Protein AF-A0AAD9J4S4-F1 (afdb_monomer)

Foldseek 3Di:
DWQQAWDFDDDDDPVPDCPVHDDDGDQTADDDDPCQDDDPSHTLNGFDDWDQDPLVQKIWGWGAQLWIWIFHADPVNRYGPDTHTDDDDDPDPDPDDPSRATWADWDDEPPQPQWIWTAGPPQRWIKIWRDDPPDIDIDTHQDPVSPWHFPDKDWYWDQDPVRDIWIWIWTQTPVRDIDIDTDDCVRRCPCVDPVNDDDDPVVVPPPPPDPDPDDDDDDDDDDDDPPDPCPPPDPPPDDPPDDDPD

InterPro domains:
  IPR045189 E3 ubiquitin ligase UBR4-like [PTHR21725] (1-246)

Organism: NCBI:txid53620

Radius of gyration: 26.21 Å; Cα contacts (8 Å, |Δi|>4): 394; chains: 1; bounding box: 59×61×78 Å

Structure (mmCIF, N/CA/C/O backbone):
data_AF-A0AAD9J4S4-F1
#
_entry.id   AF-A0AAD9J4S4-F1
#
loop_
_atom_site.group_PDB
_atom_site.id
_atom_site.type_symbol
_atom_site.label_atom_id
_atom_site.label_alt_id
_atom_site.label_comp_id
_atom_site.label_asym_id
_atom_site.label_entity_id
_atom_site.label_seq_id
_atom_site.pdbx_PDB_ins_code
_atom_site.Cartn_x
_atom_site.Cartn_y
_atom_site.Cartn_z
_atom_site.occupancy
_atom_site.B_iso_or_equiv
_atom_site.auth_seq_id
_atom_site.auth_comp_id
_atom_site.auth_asym_id
_atom_site.auth_atom_id
_atom_site.pdbx_PDB_model_num
ATOM 1 N N . MET A 1 1 ? -8.444 6.015 9.245 1.00 90.56 1 MET A N 1
ATOM 2 C CA . MET A 1 1 ? -7.900 5.646 10.572 1.00 90.56 1 MET A CA 1
ATOM 3 C C . MET A 1 1 ? -7.725 6.919 11.385 1.00 90.56 1 MET A C 1
ATOM 5 O O . MET A 1 1 ? -7.375 7.934 10.797 1.00 90.56 1 MET A O 1
ATOM 9 N N . SER A 1 2 ? -8.021 6.897 12.682 1.00 92.50 2 SER A N 1
ATOM 10 C CA . SER A 1 2 ? -7.916 8.076 13.559 1.00 92.50 2 SER A CA 1
ATOM 11 C C . SER A 1 2 ? -6.534 8.239 14.186 1.00 92.50 2 SER A C 1
ATOM 13 O O . SER A 1 2 ? -5.754 7.291 14.250 1.00 92.50 2 SER A O 1
ATOM 15 N N . SER A 1 3 ? -6.274 9.421 14.751 1.00 91.56 3 SER A N 1
ATOM 16 C CA . SER A 1 3 ? -5.110 9.684 15.610 1.00 91.56 3 SER A CA 1
ATOM 17 C C . SER A 1 3 ? -5.058 8.787 16.852 1.00 91.56 3 SER A C 1
ATOM 19 O O . SER A 1 3 ? -3.978 8.563 17.389 1.00 91.56 3 SER A O 1
ATOM 21 N N . SER A 1 4 ? -6.192 8.228 17.282 1.00 92.06 4 SER A N 1
ATOM 22 C CA . SER A 1 4 ? -6.259 7.226 18.352 1.00 92.06 4 SER A CA 1
ATOM 23 C C . SER A 1 4 ? -5.954 5.801 17.879 1.00 92.06 4 SER A C 1
ATOM 25 O O . SER A 1 4 ? -5.874 4.902 18.704 1.00 92.06 4 SER A O 1
ATOM 27 N N . GLY A 1 5 ? -5.770 5.566 16.576 1.00 92.31 5 GLY A N 1
ATOM 28 C CA . GLY A 1 5 ? -5.420 4.253 16.015 1.00 92.31 5 GLY A CA 1
ATOM 29 C C . GLY A 1 5 ? -6.607 3.417 15.543 1.0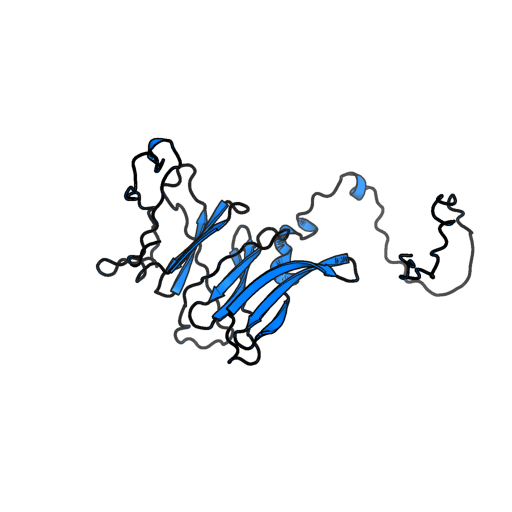0 92.31 5 GLY A C 1
ATOM 30 O O . GLY A 1 5 ? -6.409 2.446 14.823 1.00 92.31 5 GLY A O 1
ATOM 31 N N . TYR A 1 6 ? -7.842 3.820 15.848 1.00 92.25 6 TYR A N 1
ATOM 32 C CA . TYR A 1 6 ? -9.028 3.102 15.380 1.00 92.25 6 TYR A CA 1
ATOM 33 C C . TYR A 1 6 ? -9.223 3.238 13.867 1.00 92.25 6 TYR A C 1
ATOM 35 O O . TYR A 1 6 ? -9.117 4.339 13.298 1.00 92.25 6 TYR A O 1
ATOM 43 N N . ILE A 1 7 ? -9.529 2.115 13.220 1.00 92.88 7 ILE A N 1
ATOM 44 C CA . ILE A 1 7 ? -9.979 2.051 11.832 1.00 92.88 7 ILE A CA 1
ATOM 45 C C . ILE A 1 7 ? -11.502 2.088 11.865 1.00 92.88 7 ILE A C 1
ATOM 47 O O . ILE A 1 7 ? -12.117 1.275 12.538 1.00 92.88 7 ILE A O 1
ATOM 51 N N . TYR A 1 8 ? -12.094 3.042 11.153 1.00 92.00 8 TYR A N 1
ATOM 52 C CA . TYR A 1 8 ? -13.542 3.172 11.067 1.00 92.00 8 TYR A CA 1
ATOM 53 C C . TYR A 1 8 ? -14.018 2.652 9.721 1.00 92.00 8 TYR A C 1
ATOM 55 O O . TYR A 1 8 ? -13.377 2.922 8.699 1.00 92.00 8 TYR A O 1
ATOM 63 N N . THR A 1 9 ? -15.133 1.937 9.724 1.00 89.94 9 THR A N 1
ATOM 64 C CA . THR A 1 9 ? -15.772 1.393 8.526 1.00 89.94 9 THR A CA 1
ATOM 65 C C . THR A 1 9 ? -17.217 1.864 8.456 1.00 89.94 9 THR A C 1
ATOM 67 O O . THR A 1 9 ? -17.821 2.246 9.451 1.00 89.94 9 THR A O 1
ATOM 70 N N . GLN A 1 10 ? -17.773 1.901 7.251 1.00 88.94 10 GLN A N 1
ATOM 71 C CA . GLN A 1 10 ? -19.177 2.222 7.035 1.00 88.94 10 GLN A CA 1
ATOM 72 C C . GLN A 1 10 ? -19.648 1.438 5.821 1.00 88.94 10 GLN A C 1
ATOM 74 O O . GLN A 1 10 ? -19.049 1.540 4.748 1.00 88.94 10 GLN A O 1
ATOM 79 N N . HIS A 1 11 ? -20.722 0.671 5.985 1.00 87.19 11 HIS A N 1
ATOM 80 C CA . HIS A 1 11 ? -21.373 0.041 4.849 1.00 87.19 11 HIS A CA 1
ATOM 81 C C . HIS A 1 11 ? -22.032 1.123 3.986 1.00 87.19 11 HIS A C 1
ATOM 83 O O . HIS A 1 11 ? -22.686 2.026 4.511 1.00 87.19 11 HIS A O 1
ATOM 89 N N . MET A 1 12 ? -21.827 1.047 2.671 1.00 86.88 12 MET A N 1
ATOM 90 C CA . MET A 1 12 ? -22.411 1.989 1.719 1.00 86.88 12 MET A CA 1
ATOM 91 C C . MET A 1 12 ? -23.835 1.542 1.381 1.00 86.88 12 MET A C 1
ATOM 93 O O . MET A 1 12 ? -24.047 0.660 0.553 1.00 86.88 12 MET A O 1
ATOM 97 N N . ASP A 1 13 ? -24.806 2.139 2.059 1.00 87.50 13 ASP A N 1
ATOM 98 C CA . ASP A 1 13 ? -26.243 1.963 1.853 1.00 87.50 13 ASP A CA 1
ATOM 99 C C . ASP A 1 13 ? -26.979 3.318 1.806 1.00 87.50 13 ASP A C 1
ATOM 101 O O . ASP A 1 13 ? -26.366 4.388 1.859 1.00 87.50 13 ASP A O 1
ATOM 105 N N . GLU A 1 14 ? -28.309 3.298 1.692 1.00 86.50 14 GLU A N 1
ATOM 106 C CA . GLU A 1 14 ? -29.100 4.533 1.658 1.00 86.50 14 GLU A CA 1
ATOM 107 C C . GLU A 1 14 ? -29.022 5.336 2.971 1.00 86.50 14 GLU A C 1
ATOM 109 O O . GLU A 1 14 ? -29.082 6.564 2.925 1.00 86.50 14 GLU A O 1
ATOM 114 N N . MET A 1 15 ? -28.807 4.685 4.121 1.00 80.81 15 MET A N 1
ATOM 115 C CA . MET A 1 15 ? -28.646 5.370 5.412 1.00 80.81 15 MET A CA 1
ATOM 116 C C . MET A 1 15 ? -27.303 6.096 5.514 1.00 80.81 15 MET A C 1
ATOM 118 O O . MET A 1 15 ? -27.222 7.163 6.115 1.00 80.81 15 MET A O 1
ATOM 122 N N . SER A 1 16 ? -26.262 5.566 4.871 1.00 84.94 16 SER A N 1
ATOM 123 C CA . SER A 1 16 ? -24.963 6.230 4.716 1.00 84.94 16 SER A CA 1
ATOM 124 C C . SER A 1 16 ? -24.976 7.364 3.678 1.00 84.94 16 SER A C 1
ATOM 126 O O . SER A 1 16 ? -23.951 8.002 3.424 1.00 84.94 16 SER A O 1
ATOM 128 N N . SER A 1 17 ? -26.127 7.632 3.052 1.00 84.44 17 SER A N 1
ATOM 129 C CA . SER A 1 17 ? -26.266 8.716 2.091 1.00 84.44 17 SER A CA 1
ATOM 130 C C . SER A 1 17 ? -26.236 10.072 2.795 1.00 84.44 17 SER A C 1
ATOM 132 O O . SER A 1 17 ? -27.086 10.385 3.625 1.00 84.44 17 SER A O 1
ATOM 134 N N . ALA A 1 18 ? -25.323 10.948 2.371 1.00 82.94 18 ALA A N 1
ATOM 135 C CA . ALA A 1 18 ? -25.224 12.322 2.872 1.00 82.94 18 ALA A CA 1
ATOM 136 C C . ALA A 1 18 ? -26.409 13.235 2.466 1.00 82.94 18 ALA A C 1
ATOM 138 O O . ALA A 1 18 ? -26.343 14.451 2.643 1.00 82.94 18 ALA A O 1
ATOM 139 N N . LYS A 1 19 ? -27.508 12.676 1.932 1.00 86.25 19 LYS A N 1
ATOM 140 C CA . LYS A 1 19 ? -28.744 13.405 1.589 1.00 86.25 19 LYS A CA 1
ATOM 141 C C . LYS A 1 19 ? -29.318 14.182 2.780 1.00 86.25 19 LYS A C 1
ATOM 143 O O . LYS A 1 19 ? -29.912 15.235 2.577 1.00 86.25 19 LYS A O 1
ATOM 148 N N . HIS A 1 20 ? -29.135 13.680 4.002 1.00 85.00 20 HIS A N 1
ATOM 149 C CA . HIS A 1 20 ? -29.635 14.300 5.236 1.00 85.00 20 HIS A CA 1
ATOM 150 C C . HIS A 1 20 ? -28.588 15.154 5.971 1.00 85.00 20 HIS A C 1
ATOM 152 O O . HIS A 1 20 ? -28.819 15.567 7.105 1.00 85.00 20 HIS A O 1
ATOM 158 N N . GLY A 1 21 ? -27.456 15.449 5.326 1.00 88.31 21 GLY A N 1
ATOM 159 C CA . GLY A 1 21 ? -26.349 16.195 5.919 1.00 88.31 21 GLY A CA 1
ATOM 160 C C . GLY A 1 21 ? -25.207 15.296 6.410 1.00 88.31 21 GLY A C 1
ATOM 161 O O . GLY A 1 21 ? -25.182 14.097 6.122 1.00 88.31 21 GLY A O 1
ATOM 162 N N . PRO A 1 22 ? -24.214 15.880 7.102 1.00 87.50 22 PRO A N 1
ATOM 163 C CA . PRO A 1 22 ? -23.073 15.135 7.618 1.00 87.50 22 PRO A CA 1
ATOM 164 C C . PRO A 1 22 ? -23.502 14.167 8.727 1.00 87.50 22 PRO A C 1
ATOM 166 O O . PRO A 1 22 ? -24.347 14.495 9.557 1.00 87.50 22 PRO A O 1
ATOM 169 N N . PHE A 1 23 ? -22.868 12.997 8.771 1.00 85.94 23 PHE A N 1
ATOM 170 C CA . PHE A 1 23 ? -23.064 11.997 9.817 1.00 85.94 23 PHE A CA 1
ATOM 171 C C . PHE A 1 23 ? -21.718 11.552 10.394 1.00 85.94 23 PHE A C 1
ATOM 173 O O . PHE A 1 23 ? -20.668 11.693 9.762 1.00 85.94 23 PHE A O 1
ATOM 180 N N . TYR A 1 24 ? -21.751 11.029 11.617 1.00 86.81 24 TYR A N 1
ATOM 181 C CA . TYR A 1 24 ? -20.572 10.481 12.276 1.00 86.81 24 TYR A CA 1
ATOM 182 C C . TYR A 1 24 ? -20.423 9.002 11.937 1.00 86.81 24 TYR A C 1
ATOM 184 O O . TYR A 1 24 ? -21.391 8.249 12.001 1.00 86.81 24 TYR A O 1
ATOM 192 N N . ILE A 1 25 ? -19.200 8.583 11.619 1.00 89.06 25 ILE A N 1
ATOM 193 C CA . ILE A 1 25 ? -18.869 7.167 11.466 1.00 89.06 25 ILE A CA 1
ATOM 194 C C . ILE A 1 25 ? -18.502 6.626 12.845 1.00 89.06 25 ILE A C 1
ATOM 196 O O . ILE A 1 25 ? -17.576 7.128 13.481 1.00 89.06 25 ILE A O 1
ATOM 200 N N . THR A 1 26 ? -19.232 5.613 13.300 1.00 88.06 26 THR A N 1
ATOM 201 C CA . THR A 1 26 ? -19.074 5.039 14.645 1.00 88.06 26 THR A CA 1
ATOM 202 C C . THR A 1 26 ? -18.575 3.604 14.638 1.00 88.06 26 THR A C 1
ATOM 204 O O . THR A 1 26 ? -18.059 3.154 15.656 1.00 88.06 26 THR A O 1
ATOM 207 N N . ASN A 1 27 ? -18.714 2.884 13.522 1.00 89.44 27 ASN A N 1
ATOM 208 C CA . ASN A 1 27 ? -18.316 1.482 13.467 1.00 89.44 27 ASN A CA 1
ATOM 209 C C . ASN A 1 27 ? -16.795 1.395 13.400 1.00 89.44 27 ASN A C 1
ATOM 211 O O . ASN A 1 27 ? -16.160 2.001 12.533 1.00 89.44 27 ASN A O 1
ATOM 215 N N . ILE A 1 28 ? -16.227 0.656 14.345 1.00 90.06 28 ILE A N 1
ATOM 216 C CA . ILE A 1 28 ? -14.794 0.431 14.465 1.00 90.06 28 ILE A CA 1
ATOM 217 C C . ILE A 1 28 ? -14.514 -0.982 13.974 1.00 90.06 28 ILE A C 1
ATOM 219 O O . ILE A 1 28 ? -15.138 -1.936 14.423 1.00 90.06 28 ILE A O 1
ATOM 223 N N . LEU A 1 29 ? -13.555 -1.099 13.065 1.00 88.88 29 LEU A N 1
ATOM 224 C CA . LEU A 1 29 ? -13.007 -2.373 12.637 1.00 88.88 29 LEU A CA 1
ATOM 225 C C . LEU A 1 29 ? -12.033 -2.863 13.707 1.00 88.88 29 LEU A C 1
ATOM 227 O O . LEU A 1 29 ? -10.985 -2.247 13.931 1.00 88.88 29 LEU A O 1
ATOM 231 N N . GLU A 1 30 ? -12.387 -3.958 14.372 1.00 82.88 30 GLU A N 1
ATOM 232 C CA . GLU A 1 30 ? -11.588 -4.491 15.470 1.00 82.88 30 GLU A CA 1
ATOM 233 C C . GLU A 1 30 ? -10.272 -5.097 14.962 1.00 82.88 30 GLU A C 1
ATOM 235 O O . GLU A 1 30 ? -10.238 -5.936 14.056 1.00 82.88 30 GLU A O 1
ATOM 240 N N . THR A 1 31 ? -9.161 -4.662 15.563 1.00 83.88 31 THR A N 1
ATOM 241 C CA . THR A 1 31 ? -7.811 -5.134 15.239 1.00 83.88 31 THR A CA 1
ATOM 242 C C . THR A 1 31 ? -7.227 -5.895 16.425 1.00 83.88 31 THR A C 1
ATOM 244 O O . THR A 1 31 ? -6.751 -5.280 17.379 1.00 83.88 31 THR A O 1
ATOM 247 N N . ASN A 1 32 ? -7.229 -7.227 16.376 1.00 79.75 32 ASN A N 1
ATOM 248 C CA . ASN A 1 32 ? -6.682 -8.053 17.454 1.00 79.75 32 ASN A CA 1
ATOM 249 C C . ASN A 1 32 ? -5.296 -8.602 17.081 1.00 79.75 32 ASN A C 1
ATOM 251 O O . ASN A 1 32 ? -5.175 -9.491 16.238 1.00 79.75 32 ASN A O 1
ATOM 255 N N . HIS A 1 33 ? -4.233 -8.068 17.693 1.00 81.88 33 HIS A N 1
ATOM 256 C CA . HIS A 1 33 ? -2.878 -8.610 17.554 1.00 81.88 33 HIS A CA 1
ATOM 257 C C . HIS A 1 33 ? -1.998 -8.244 18.764 1.00 81.88 33 HIS A C 1
ATOM 259 O O . HIS A 1 33 ? -2.042 -7.098 19.210 1.00 81.88 33 HIS A O 1
ATOM 265 N N . PRO A 1 34 ? -1.126 -9.145 19.267 1.00 77.62 34 PRO A N 1
ATOM 266 C CA . PRO A 1 34 ? -0.309 -8.895 20.467 1.00 77.62 34 PRO A CA 1
ATOM 267 C C . PRO A 1 34 ? 0.599 -7.655 20.402 1.00 77.62 34 PRO A C 1
ATOM 269 O O . PRO A 1 34 ? 0.889 -7.031 21.426 1.00 77.62 34 PRO A O 1
ATOM 272 N N . ASP A 1 35 ? 1.057 -7.300 19.198 1.00 77.06 35 ASP A N 1
ATOM 273 C CA . ASP A 1 35 ? 1.884 -6.105 18.960 1.00 77.06 35 ASP A CA 1
ATOM 274 C C . ASP A 1 35 ? 1.070 -4.806 18.827 1.00 77.06 35 ASP A C 1
ATOM 276 O O . ASP A 1 35 ? 1.642 -3.713 18.830 1.00 77.06 35 ASP A O 1
ATOM 280 N N . VAL A 1 36 ? -0.255 -4.907 18.711 1.00 78.75 36 VAL A N 1
ATOM 281 C CA . VAL A 1 36 ? -1.183 -3.774 18.676 1.00 78.75 36 VAL A CA 1
ATOM 282 C C . VAL A 1 36 ? -1.707 -3.581 20.094 1.00 78.75 36 VAL A C 1
ATOM 284 O O . VAL A 1 36 ? -2.793 -4.014 20.457 1.00 78.75 36 VAL A O 1
ATOM 287 N N . LYS A 1 37 ? -0.865 -2.987 20.942 1.00 76.81 37 LYS A N 1
ATOM 288 C CA . LYS A 1 37 ? -1.230 -2.697 22.331 1.00 76.81 37 LYS A CA 1
ATOM 289 C C . LYS A 1 37 ? -1.958 -1.367 22.425 1.00 76.81 37 LYS A C 1
ATOM 291 O O . LYS A 1 37 ? -1.551 -0.383 21.800 1.00 76.81 37 LYS A O 1
ATOM 296 N N . GLU A 1 38 ? -2.978 -1.340 23.266 1.00 78.19 38 GLU A N 1
ATOM 297 C CA . GLU A 1 38 ? -3.569 -0.106 23.763 1.00 78.19 38 GLU A CA 1
ATOM 298 C C . GLU A 1 38 ? -2.702 0.449 24.893 1.00 78.19 38 GLU A C 1
ATOM 300 O O . GLU A 1 38 ? -2.366 -0.249 25.852 1.00 78.19 38 GLU A O 1
ATOM 305 N N . CYS A 1 39 ? -2.298 1.708 24.760 1.00 74.31 39 CYS A N 1
ATOM 306 C CA . CYS A 1 39 ? -1.640 2.455 25.822 1.00 74.31 39 CYS A CA 1
ATOM 307 C C . CYS A 1 39 ? -2.433 3.744 26.042 1.00 74.31 39 CYS A C 1
ATOM 309 O O . CYS A 1 39 ? -2.437 4.636 25.192 1.00 74.31 39 CYS A O 1
ATOM 311 N N . GLY A 1 40 ? -3.156 3.825 27.161 1.00 79.06 40 GLY A N 1
ATOM 312 C CA . GLY A 1 40 ? -4.135 4.893 27.373 1.00 79.06 40 GLY A CA 1
ATOM 313 C C . GLY A 1 40 ? -5.292 4.799 26.371 1.00 79.06 40 GLY A C 1
ATOM 314 O O . GLY A 1 40 ? -5.861 3.730 26.194 1.00 79.06 40 GLY A O 1
ATOM 315 N N . SER A 1 41 ? -5.632 5.911 25.709 1.00 76.31 41 SER A N 1
ATOM 316 C CA . SER A 1 41 ? -6.695 5.990 24.688 1.00 76.31 41 SER A CA 1
ATOM 317 C C . SER A 1 41 ? -6.202 5.769 23.248 1.00 76.31 41 SER A C 1
ATOM 319 O O . SER A 1 41 ? -6.932 6.065 22.298 1.00 76.31 41 SER A O 1
ATOM 321 N N . GLN A 1 42 ? -4.961 5.298 23.074 1.00 84.88 42 GLN A N 1
ATOM 322 C CA . GLN A 1 42 ? -4.335 5.113 21.766 1.00 84.88 42 GLN A CA 1
ATOM 323 C C . GLN A 1 42 ? -3.974 3.649 21.503 1.00 84.88 42 GLN A C 1
ATOM 325 O O . GLN A 1 42 ? -3.209 3.027 22.243 1.00 84.88 42 GLN A O 1
ATOM 330 N N . VAL A 1 43 ? -4.464 3.136 20.378 1.00 88.44 43 VAL A N 1
ATOM 331 C CA . VAL A 1 43 ? -4.120 1.836 19.801 1.00 88.44 43 VAL A CA 1
ATOM 332 C C . VAL A 1 43 ? -2.850 1.995 18.963 1.00 88.44 43 VAL A C 1
ATOM 334 O O . VAL A 1 43 ? -2.789 2.841 18.067 1.00 88.44 43 VAL A O 1
ATOM 337 N N . GLY A 1 44 ? -1.800 1.223 19.259 1.00 85.50 44 GLY A N 1
ATOM 338 C CA . GLY A 1 44 ? -0.554 1.245 18.477 1.00 85.50 44 GLY A CA 1
ATOM 339 C C . GLY A 1 44 ? 0.192 2.593 18.488 1.00 85.50 44 GLY A C 1
ATOM 340 O O . GLY A 1 44 ? 1.015 2.855 17.613 1.00 85.50 44 GLY A O 1
ATOM 341 N N . GLY A 1 45 ? -0.089 3.466 19.461 1.00 88.62 45 GLY A N 1
ATOM 342 C CA . GLY A 1 45 ? 0.439 4.837 19.513 1.00 88.62 45 GLY A CA 1
ATOM 343 C C . GLY A 1 45 ? -0.257 5.825 18.568 1.00 88.62 45 GLY A C 1
ATOM 344 O O . GLY A 1 45 ? 0.185 6.965 18.455 1.00 88.62 45 GLY A O 1
ATOM 345 N N . GLY A 1 46 ? -1.330 5.404 17.894 1.00 93.12 46 GLY A N 1
ATOM 346 C CA . GLY A 1 46 ? -2.099 6.220 16.961 1.00 93.12 46 GLY A CA 1
ATOM 347 C C . GLY A 1 46 ? -2.023 5.724 15.522 1.00 93.12 46 GLY A C 1
ATOM 348 O O . GLY A 1 46 ? -1.127 4.971 15.141 1.00 93.12 46 GLY A O 1
ATOM 349 N N . GLY A 1 47 ? -2.996 6.130 14.714 1.00 94.38 47 GLY A N 1
ATOM 350 C CA . GLY A 1 47 ? -3.124 5.686 13.335 1.00 94.38 47 GLY A CA 1
ATOM 351 C C . GLY A 1 47 ? -2.410 6.595 12.351 1.00 94.38 47 GLY A C 1
ATOM 352 O O . GLY A 1 47 ? -2.484 7.814 12.487 1.00 94.38 47 GLY A O 1
ATOM 353 N N . VAL A 1 48 ? -1.736 6.014 11.354 1.00 96.00 48 VAL A N 1
ATOM 354 C CA . VAL A 1 48 ? -0.935 6.782 10.385 1.00 96.00 48 VAL A CA 1
ATOM 355 C C . VAL A 1 48 ? -1.445 6.627 8.963 1.00 96.00 48 VAL A C 1
ATOM 357 O O . VAL A 1 48 ? -1.637 7.620 8.265 1.00 96.00 48 VAL A O 1
ATOM 360 N N . SER A 1 49 ? -1.672 5.399 8.509 1.00 97.00 49 SER A N 1
ATOM 361 C CA . SER A 1 49 ? -2.116 5.153 7.140 1.00 97.00 49 SER A CA 1
ATOM 362 C C . SER A 1 49 ? -2.977 3.903 7.054 1.00 97.00 49 SER A C 1
ATOM 364 O O . SER A 1 49 ? -2.825 2.966 7.836 1.00 97.00 49 SER A O 1
ATOM 366 N N . VAL A 1 50 ? -3.894 3.899 6.092 1.00 96.50 50 VAL A N 1
ATOM 367 C CA . VAL A 1 50 ? -4.714 2.742 5.739 1.00 96.50 50 VAL A CA 1
ATOM 368 C C . VAL A 1 50 ? -4.945 2.754 4.235 1.00 96.50 50 VAL A C 1
ATOM 370 O O . VAL A 1 50 ? -5.137 3.817 3.645 1.00 96.50 50 VAL A O 1
ATOM 373 N N . TYR A 1 51 ? -4.900 1.584 3.618 1.00 96.88 51 TYR A N 1
ATOM 374 C CA . TYR A 1 51 ? -5.099 1.386 2.193 1.00 96.88 51 TYR A CA 1
ATOM 375 C C . TYR A 1 51 ? -5.780 0.046 1.959 1.00 96.88 51 TYR A C 1
ATOM 377 O O . TYR A 1 51 ? -5.342 -0.973 2.485 1.00 96.88 51 TYR A O 1
ATOM 385 N N . TYR A 1 52 ? -6.847 0.036 1.168 1.00 94.88 52 TYR A N 1
ATOM 386 C CA . TYR A 1 52 ? -7.503 -1.198 0.762 1.00 94.88 52 TYR A CA 1
ATOM 387 C C . TYR A 1 52 ? -7.144 -1.514 -0.687 1.00 94.88 52 TYR A C 1
ATOM 389 O O . TYR A 1 52 ? -7.455 -0.750 -1.600 1.00 94.88 52 TYR A O 1
ATOM 397 N N . SER A 1 53 ? -6.486 -2.651 -0.875 1.00 93.56 53 SER A N 1
ATOM 398 C CA . SER A 1 53 ? -6.162 -3.226 -2.170 1.00 93.56 53 SER A CA 1
ATOM 399 C C . SER A 1 53 ? -7.357 -4.023 -2.672 1.00 93.56 53 SER A C 1
ATOM 401 O O . SER A 1 53 ? -7.657 -5.099 -2.150 1.00 93.56 53 SER A O 1
ATOM 403 N N . HIS A 1 54 ? -8.046 -3.508 -3.690 1.00 88.38 54 HIS A N 1
ATOM 404 C CA . HIS A 1 54 ? -9.177 -4.222 -4.282 1.00 88.38 54 HIS A CA 1
ATOM 405 C C . HIS A 1 54 ? -8.710 -5.475 -5.031 1.00 88.38 54 HIS A C 1
ATOM 407 O O . HIS A 1 54 ? -9.335 -6.528 -4.923 1.00 88.38 54 HIS A O 1
ATOM 413 N N . SER A 1 55 ? -7.574 -5.382 -5.728 1.00 89.06 55 SER A N 1
ATOM 414 C CA . SER A 1 55 ? -7.017 -6.477 -6.526 1.00 89.06 55 SER A CA 1
ATOM 415 C C . SER A 1 55 ? -6.610 -7.679 -5.671 1.00 89.06 55 SER A C 1
ATOM 417 O O . SER A 1 55 ? -6.767 -8.819 -6.101 1.00 89.06 55 SER A O 1
ATOM 419 N N . LEU A 1 56 ? -6.087 -7.436 -4.464 1.00 90.50 56 LEU A N 1
ATOM 420 C CA . LEU A 1 56 ? -5.666 -8.493 -3.538 1.00 90.50 56 LEU A CA 1
ATOM 421 C C . LEU A 1 56 ? -6.723 -8.816 -2.479 1.00 90.50 56 LEU A C 1
ATOM 423 O O . LEU A 1 56 ? -6.565 -9.797 -1.760 1.00 90.50 56 LEU A O 1
ATOM 427 N N . GLN A 1 57 ? -7.772 -7.996 -2.363 1.00 91.31 57 GLN A N 1
ATOM 428 C CA . GLN A 1 57 ? -8.735 -8.026 -1.258 1.00 91.31 57 GLN A CA 1
ATOM 429 C C . GLN A 1 57 ? -8.059 -7.950 0.125 1.00 91.31 57 GLN A C 1
ATOM 431 O O . GLN A 1 57 ? -8.507 -8.562 1.096 1.00 91.31 57 GLN A O 1
ATOM 436 N N . LEU A 1 58 ? -6.971 -7.178 0.215 1.00 93.44 58 LEU A N 1
ATOM 437 C CA . LEU A 1 58 ? -6.186 -6.988 1.433 1.00 93.44 58 LEU A CA 1
ATOM 438 C C . LEU A 1 58 ? -6.228 -5.530 1.885 1.00 93.44 58 LEU A C 1
ATOM 440 O O . LEU A 1 58 ? -6.094 -4.607 1.086 1.00 93.44 58 LEU A O 1
ATOM 444 N N . MET A 1 59 ? -6.346 -5.320 3.188 1.00 94.75 59 MET A N 1
ATOM 445 C CA . MET A 1 59 ? -6.146 -4.029 3.828 1.00 94.75 59 MET A CA 1
ATOM 446 C C . MET A 1 59 ? -4.716 -3.931 4.351 1.00 94.75 59 MET A C 1
ATOM 448 O O . MET A 1 59 ? -4.265 -4.805 5.083 1.00 94.75 59 MET A O 1
ATOM 452 N N . PHE A 1 60 ? -4.030 -2.849 4.011 1.00 96.81 60 PHE A N 1
ATOM 453 C CA . PHE A 1 60 ? -2.709 -2.476 4.496 1.00 96.81 60 PHE A CA 1
ATOM 454 C C . PHE A 1 60 ? -2.841 -1.283 5.423 1.00 96.81 60 PHE A C 1
ATOM 456 O O . PHE A 1 60 ? -3.566 -0.335 5.119 1.00 96.81 60 PHE A O 1
ATOM 463 N N . PHE A 1 61 ? -2.152 -1.310 6.553 1.00 96.56 61 PHE A N 1
ATOM 464 C CA . PHE A 1 61 ? -2.238 -0.219 7.507 1.00 96.56 61 PHE A CA 1
ATOM 465 C C . PHE A 1 61 ? -1.018 -0.124 8.412 1.00 96.56 61 PHE A C 1
ATOM 467 O O . PHE A 1 61 ? -0.330 -1.115 8.666 1.00 96.56 61 PHE A O 1
ATOM 474 N N . SER A 1 62 ? -0.766 1.084 8.910 1.00 96.12 62 SER A N 1
ATOM 475 C CA . SER A 1 62 ? 0.371 1.387 9.777 1.00 96.12 62 SER A CA 1
ATOM 476 C C . SER A 1 62 ? -0.025 2.259 10.959 1.00 96.12 62 SER A C 1
ATOM 478 O O . SER A 1 62 ? -0.787 3.222 10.819 1.00 96.12 62 SER A O 1
ATOM 480 N N . TYR A 1 63 ? 0.570 1.950 12.108 1.00 95.38 63 TYR A N 1
ATOM 481 C CA . TYR A 1 63 ? 0.448 2.706 13.350 1.00 95.38 63 TYR A CA 1
ATOM 482 C C . TYR A 1 63 ? 1.695 3.543 13.628 1.00 95.38 63 TYR A C 1
ATOM 484 O O . TYR A 1 63 ? 2.774 3.247 13.117 1.00 95.38 63 TYR A O 1
ATOM 492 N N . ALA A 1 64 ? 1.567 4.553 14.487 1.00 92.44 64 ALA A N 1
ATOM 493 C CA . ALA A 1 64 ? 2.617 5.511 14.827 1.00 92.44 64 ALA A CA 1
ATOM 494 C C . ALA A 1 64 ? 3.803 4.886 15.576 1.00 92.44 64 ALA A C 1
ATOM 496 O O . ALA A 1 64 ? 4.922 5.381 15.476 1.00 92.44 64 ALA A O 1
ATOM 497 N N . ASN A 1 65 ? 3.601 3.754 16.256 1.00 90.31 65 ASN A N 1
ATOM 498 C CA . ASN A 1 65 ? 4.693 2.945 16.811 1.00 90.31 65 ASN A CA 1
ATOM 499 C C . ASN A 1 65 ? 5.560 2.247 15.734 1.00 90.31 65 ASN A C 1
ATOM 501 O O . ASN A 1 65 ? 6.478 1.493 16.065 1.00 90.31 65 ASN A O 1
ATOM 505 N N . GLY A 1 66 ? 5.241 2.452 14.453 1.00 91.00 66 GLY A N 1
ATOM 506 C CA . GLY A 1 66 ? 5.967 1.934 13.306 1.00 91.00 66 GLY A CA 1
ATOM 507 C C . GLY A 1 66 ? 5.609 0.511 12.907 1.00 91.00 66 GLY A C 1
ATOM 508 O O . GLY A 1 66 ? 6.250 -0.039 12.010 1.00 91.00 66 GLY A O 1
ATOM 509 N N . LYS A 1 67 ? 4.623 -0.115 13.554 1.00 92.81 67 LYS A N 1
ATOM 510 C CA . LYS A 1 67 ? 4.126 -1.437 13.171 1.00 92.81 67 LYS A CA 1
ATOM 511 C C . LYS A 1 67 ? 3.153 -1.303 12.009 1.00 92.81 67 LYS A C 1
ATOM 513 O O . LYS A 1 67 ? 2.255 -0.464 12.030 1.00 92.81 67 LYS A O 1
ATOM 518 N N . SER A 1 68 ? 3.353 -2.143 11.002 1.00 95.31 68 SER A N 1
ATOM 519 C CA . SER A 1 68 ? 2.527 -2.184 9.800 1.00 95.31 68 SER A CA 1
ATOM 520 C C . SER A 1 68 ? 2.023 -3.598 9.579 1.00 95.31 68 SER A C 1
ATOM 522 O O . SER A 1 68 ? 2.757 -4.560 9.818 1.00 95.31 68 SER A O 1
ATOM 524 N N . PHE A 1 69 ? 0.788 -3.720 9.117 1.0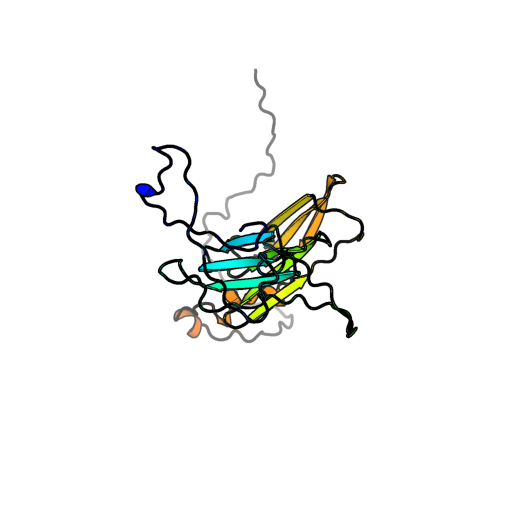0 95.50 69 PHE A N 1
ATOM 525 C CA . PHE A 1 69 ? 0.116 -4.996 8.926 1.00 95.50 69 PHE A CA 1
ATOM 526 C C . PHE A 1 69 ? -0.602 -5.018 7.583 1.00 95.50 69 PHE A C 1
ATOM 528 O O . PHE A 1 69 ? -1.014 -3.980 7.061 1.00 95.50 69 PHE A O 1
ATOM 535 N N . ALA A 1 70 ? -0.759 -6.220 7.047 1.00 95.56 70 ALA A N 1
ATOM 536 C CA . ALA A 1 70 ? -1.748 -6.519 6.031 1.00 95.56 70 ALA A CA 1
ATOM 537 C C . ALA A 1 70 ? -2.775 -7.493 6.610 1.00 95.56 70 ALA A C 1
ATOM 539 O O . ALA A 1 70 ? -2.436 -8.329 7.445 1.00 95.56 70 ALA A O 1
ATOM 540 N N . SER A 1 71 ? -4.019 -7.422 6.164 1.00 94.06 71 SER A N 1
ATOM 541 C CA . SER A 1 71 ? -5.058 -8.351 6.591 1.00 94.06 71 SER A CA 1
ATOM 542 C C . SER A 1 71 ? -6.107 -8.531 5.510 1.00 94.06 71 SER A C 1
ATOM 544 O O . SER A 1 71 ? -6.433 -7.583 4.799 1.00 94.06 71 SER A O 1
ATOM 546 N N . ALA A 1 72 ? -6.636 -9.745 5.389 1.00 90.44 72 ALA A N 1
ATOM 547 C CA . ALA A 1 72 ? -7.834 -9.978 4.598 1.00 90.44 72 ALA A CA 1
ATOM 548 C C . ALA A 1 72 ? -9.045 -9.473 5.379 1.00 90.44 72 ALA A C 1
ATOM 550 O O . ALA A 1 72 ? -9.145 -9.696 6.582 1.00 90.44 72 ALA A O 1
ATOM 551 N N . LEU A 1 73 ? -9.965 -8.807 4.692 1.00 83.69 73 LEU A N 1
ATOM 552 C CA . LEU A 1 73 ? -11.193 -8.327 5.308 1.00 83.69 73 LEU A CA 1
ATOM 553 C C . LEU A 1 73 ? -12.245 -9.447 5.275 1.00 83.69 73 LEU A C 1
ATOM 555 O O . LEU A 1 73 ? -12.363 -10.159 4.273 1.00 83.69 73 LEU A O 1
ATOM 559 N N . ASN A 1 74 ? -12.975 -9.655 6.374 1.00 80.31 74 ASN A N 1
ATOM 560 C CA . ASN A 1 74 ? -14.053 -10.644 6.392 1.00 80.31 74 ASN A CA 1
ATOM 561 C C . ASN A 1 74 ? -15.207 -10.212 5.458 1.00 80.31 74 ASN A C 1
ATOM 563 O O . ASN A 1 74 ? -15.304 -9.054 5.061 1.00 80.31 74 ASN A O 1
ATOM 567 N N . LYS A 1 75 ? -16.108 -11.137 5.095 1.00 75.44 75 LYS A N 1
ATOM 568 C CA . LYS A 1 75 ? -17.226 -10.832 4.173 1.00 75.44 75 LYS A CA 1
ATOM 569 C C . LYS A 1 75 ? -18.141 -9.703 4.664 1.00 75.44 75 LYS A C 1
ATOM 571 O O . LYS A 1 75 ? -18.764 -9.046 3.838 1.00 75.44 75 LYS A O 1
ATOM 576 N N . ASN A 1 76 ? -18.219 -9.510 5.978 1.00 73.44 76 ASN A N 1
ATOM 577 C CA . ASN A 1 76 ? -19.087 -8.516 6.602 1.00 73.44 76 ASN A CA 1
ATOM 578 C C . ASN A 1 76 ? -18.381 -7.163 6.816 1.00 73.44 76 ASN A C 1
ATOM 580 O O . ASN A 1 76 ? -19.037 -6.190 7.148 1.00 73.44 76 ASN A O 1
ATOM 584 N N . MET A 1 77 ? -17.072 -7.075 6.556 1.00 74.50 77 MET A N 1
ATOM 585 C CA . MET A 1 77 ? -16.216 -5.902 6.775 1.00 74.50 77 MET A CA 1
ATOM 586 C C . MET A 1 77 ? -16.139 -5.393 8.229 1.00 74.50 77 MET A C 1
ATOM 588 O O . MET A 1 77 ? -15.781 -4.235 8.455 1.00 74.50 77 MET A O 1
ATOM 592 N N . ASP A 1 78 ? -16.427 -6.262 9.198 1.00 74.94 78 ASP A N 1
ATOM 593 C CA . ASP A 1 78 ? -16.556 -5.907 10.620 1.00 74.94 78 ASP A CA 1
ATOM 594 C C . ASP A 1 78 ? -15.323 -6.281 11.453 1.00 74.94 78 ASP A C 1
ATOM 596 O O . ASP A 1 78 ? -15.053 -5.667 12.482 1.00 74.94 78 ASP A O 1
ATOM 600 N N . GLU A 1 79 ? -14.538 -7.267 11.003 1.00 80.25 79 GLU A N 1
ATOM 601 C CA . GLU A 1 79 ? -13.381 -7.776 11.748 1.00 80.25 79 GLU A CA 1
ATOM 602 C C . GLU A 1 79 ? -12.200 -8.096 10.825 1.00 80.25 79 GLU A C 1
ATOM 604 O O . GLU A 1 79 ? -12.370 -8.482 9.660 1.00 80.25 79 GLU A O 1
ATOM 609 N N . LEU A 1 80 ? -10.990 -7.987 11.383 1.00 84.06 80 LEU A N 1
ATOM 610 C CA . LEU A 1 80 ? -9.747 -8.435 10.758 1.00 84.06 80 LEU A CA 1
ATOM 611 C C . LEU A 1 80 ? -9.303 -9.781 11.356 1.00 84.06 80 LEU A C 1
ATOM 613 O O . LEU A 1 80 ? -8.636 -9.796 12.393 1.00 84.06 80 LEU A O 1
ATOM 617 N N . PRO A 1 81 ? -9.636 -10.920 10.719 1.00 79.06 81 PRO A N 1
ATOM 618 C CA . PRO A 1 81 ? -9.437 -12.244 11.307 1.00 79.06 81 PRO A CA 1
ATOM 619 C C 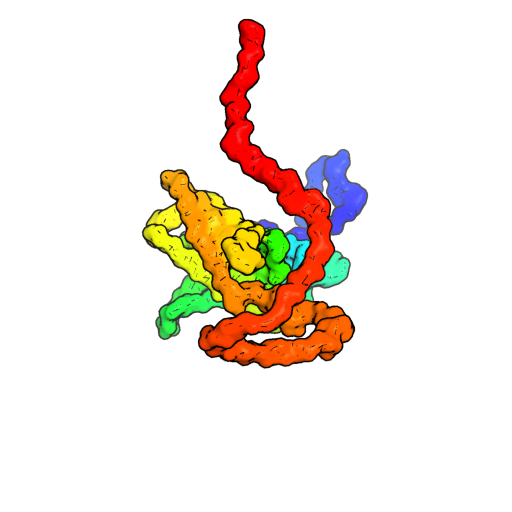. PRO A 1 81 ? -7.963 -12.610 11.507 1.00 79.06 81 PRO A C 1
ATOM 621 O O . PRO A 1 81 ? -7.623 -13.298 12.465 1.00 79.06 81 PRO A O 1
ATOM 624 N N . VAL A 1 82 ? -7.079 -12.187 10.596 1.00 87.56 82 VAL A N 1
ATOM 625 C CA . VAL A 1 82 ? -5.645 -12.506 10.654 1.00 87.56 82 VAL A CA 1
ATOM 626 C C . VAL A 1 82 ? -4.829 -11.292 10.239 1.00 87.56 82 VAL A C 1
ATOM 628 O O . VAL A 1 82 ? -4.986 -10.787 9.126 1.00 87.56 82 VAL A O 1
ATOM 631 N N . LEU A 1 83 ? -3.935 -10.842 11.120 1.00 91.50 83 LEU A N 1
ATOM 632 C CA . LEU A 1 83 ? -2.997 -9.755 10.845 1.00 91.50 83 LEU A CA 1
ATOM 633 C C . LEU A 1 83 ? -1.624 -10.318 10.464 1.00 91.50 83 LEU A C 1
ATOM 635 O O . LEU A 1 83 ? -0.990 -11.028 11.242 1.00 91.50 83 LEU A O 1
ATOM 639 N N . PHE A 1 84 ? -1.146 -9.964 9.274 1.00 93.12 84 PHE A N 1
ATOM 640 C CA . PHE A 1 84 ? 0.168 -10.333 8.758 1.00 93.12 84 PHE A CA 1
ATOM 641 C C . PHE A 1 84 ? 1.144 -9.161 8.944 1.00 93.12 84 PHE A C 1
ATOM 643 O O . PHE A 1 84 ? 1.001 -8.140 8.264 1.00 93.12 84 PHE A O 1
ATOM 650 N N . PRO A 1 85 ? 2.140 -9.258 9.843 1.00 93.19 85 PRO A N 1
ATOM 651 C CA . PRO A 1 85 ? 3.069 -8.162 10.094 1.00 93.19 85 PRO A CA 1
ATOM 652 C C . PRO A 1 85 ? 4.005 -7.924 8.903 1.00 93.19 85 PRO A C 1
ATOM 654 O O . PRO A 1 85 ? 4.660 -8.837 8.396 1.00 93.19 85 PRO A O 1
ATOM 657 N N . ILE A 1 86 ? 4.141 -6.662 8.501 1.00 94.44 86 ILE A N 1
ATOM 658 C CA . ILE A 1 86 ? 5.082 -6.213 7.474 1.00 94.44 86 ILE A CA 1
ATOM 659 C C . ILE A 1 86 ? 6.349 -5.734 8.182 1.00 94.44 86 ILE A C 1
ATOM 661 O O . ILE A 1 86 ? 6.388 -4.654 8.769 1.00 94.44 86 ILE A O 1
ATOM 665 N N . THR A 1 87 ? 7.397 -6.561 8.148 1.00 91.00 87 THR A N 1
ATOM 666 C CA . THR A 1 87 ? 8.673 -6.265 8.819 1.00 91.00 87 THR A CA 1
ATOM 667 C C . THR A 1 87 ? 9.749 -5.877 7.816 1.00 91.00 87 THR A C 1
ATOM 669 O O . THR A 1 87 ? 10.223 -6.715 7.049 1.00 91.00 87 THR A O 1
ATOM 672 N N . ILE A 1 88 ? 10.200 -4.626 7.872 1.00 87.50 88 ILE A N 1
ATOM 673 C CA . ILE A 1 88 ? 11.321 -4.140 7.062 1.00 87.50 88 ILE A CA 1
ATOM 674 C C . ILE A 1 88 ? 12.623 -4.486 7.790 1.00 87.50 88 ILE A C 1
ATOM 676 O O . ILE A 1 88 ? 12.894 -3.988 8.883 1.00 87.50 88 ILE A O 1
ATOM 680 N N . LYS A 1 89 ? 13.428 -5.379 7.208 1.00 78.88 89 LYS A N 1
ATOM 681 C CA . LYS A 1 89 ? 14.727 -5.760 7.778 1.00 78.88 89 LYS A CA 1
ATOM 682 C C . LYS A 1 89 ? 15.769 -4.698 7.433 1.00 78.88 89 LYS A C 1
ATOM 684 O O . LYS A 1 89 ? 16.035 -4.462 6.259 1.00 78.88 89 LYS A O 1
ATOM 689 N N . SER A 1 90 ? 16.413 -4.121 8.449 1.00 59.19 90 SER A N 1
ATOM 690 C CA . SER A 1 90 ? 17.618 -3.312 8.238 1.00 59.19 90 SER A CA 1
ATOM 691 C C . SER A 1 90 ? 18.734 -4.194 7.675 1.00 59.19 90 SER A C 1
ATOM 693 O O . SER A 1 90 ? 19.024 -5.263 8.214 1.00 59.19 90 SER A O 1
ATOM 695 N N . SER A 1 91 ? 19.375 -3.750 6.594 1.00 51.41 91 SER A N 1
ATOM 696 C CA . SER A 1 91 ? 20.430 -4.499 5.899 1.00 51.41 91 SER A CA 1
ATOM 697 C C . SER A 1 91 ? 21.739 -4.639 6.693 1.00 51.41 91 SER A C 1
ATOM 699 O O . SER A 1 91 ? 22.664 -5.281 6.207 1.00 51.41 91 SER A O 1
ATOM 701 N N . ASN A 1 92 ? 21.839 -4.057 7.894 1.00 43.47 92 ASN A N 1
ATOM 702 C CA . ASN A 1 92 ? 23.028 -4.129 8.744 1.00 43.47 92 ASN A CA 1
ATOM 703 C C . ASN A 1 92 ? 22.691 -4.869 10.045 1.00 43.47 92 ASN A C 1
ATOM 705 O O . ASN A 1 92 ? 21.843 -4.423 10.811 1.00 43.47 92 ASN A O 1
ATOM 709 N N . GLY A 1 93 ? 23.368 -5.995 10.294 1.00 39.12 93 GLY A N 1
ATOM 710 C CA . GLY A 1 93 ? 23.143 -6.931 11.406 1.00 39.12 93 GLY A CA 1
ATOM 711 C C . GLY A 1 93 ? 23.436 -6.415 12.825 1.00 39.12 93 GLY A C 1
ATOM 712 O O . GLY A 1 93 ? 23.931 -7.173 13.656 1.00 39.12 93 GLY A O 1
ATOM 713 N N . SER A 1 94 ? 23.138 -5.155 13.141 1.00 33.28 94 SER A N 1
ATOM 714 C CA . SER A 1 94 ? 23.213 -4.630 14.504 1.00 33.28 94 SER A CA 1
ATOM 715 C C . SER A 1 94 ? 21.934 -4.957 15.282 1.00 33.28 94 SER A C 1
ATOM 717 O O . SER A 1 94 ? 20.858 -4.450 14.971 1.00 33.28 94 SER A O 1
ATOM 719 N N . LYS A 1 95 ? 22.066 -5.774 16.334 1.00 37.59 95 LYS A N 1
ATOM 720 C CA . LYS A 1 95 ? 21.029 -6.116 17.331 1.00 37.59 95 LYS A CA 1
ATOM 721 C C . LYS A 1 95 ? 20.662 -4.936 18.259 1.00 37.59 95 LYS A C 1
ATOM 723 O O . LYS A 1 95 ? 20.596 -5.098 19.472 1.00 37.59 95 LYS A O 1
ATOM 728 N N . SER A 1 96 ? 20.428 -3.747 17.714 1.00 33.53 96 SER A N 1
ATOM 729 C CA . SER A 1 96 ? 19.957 -2.582 18.471 1.00 33.53 96 SER A CA 1
ATOM 730 C C . SER A 1 96 ? 18.868 -1.884 17.666 1.00 33.53 96 SER A C 1
ATOM 732 O O . SER A 1 96 ? 19.095 -1.553 16.506 1.00 33.53 96 SER A O 1
ATOM 734 N N . GLY A 1 97 ? 17.682 -1.770 18.274 1.00 42.19 97 GLY A N 1
ATOM 735 C CA . GLY A 1 97 ? 16.423 -1.232 17.748 1.00 42.19 97 GLY A CA 1
ATOM 736 C C . GLY A 1 97 ? 16.481 -0.589 16.365 1.00 42.19 97 GLY A C 1
ATOM 737 O O . GLY A 1 97 ? 16.728 0.609 16.251 1.00 42.19 97 GLY A O 1
ATOM 738 N N . SER A 1 98 ? 16.162 -1.355 15.315 1.00 45.72 98 SER A N 1
ATOM 739 C CA . SER A 1 98 ? 15.689 -0.733 14.081 1.00 45.72 98 SER A CA 1
ATOM 740 C C . SER A 1 98 ? 14.439 0.052 14.458 1.00 45.72 98 SER A C 1
ATOM 742 O O . SER A 1 98 ? 13.451 -0.554 14.880 1.00 45.72 98 SER A O 1
ATOM 744 N N . SER A 1 99 ? 14.493 1.378 14.370 1.00 56.81 99 SER A N 1
ATOM 745 C CA . SER A 1 99 ? 13.324 2.228 14.552 1.00 56.81 99 SER A CA 1
ATOM 746 C C . SER A 1 99 ? 12.314 1.851 13.471 1.00 56.81 99 SER A C 1
ATOM 748 O O . SER A 1 99 ? 12.399 2.321 12.335 1.00 56.81 99 SER A O 1
ATOM 750 N N . SER A 1 100 ? 11.417 0.920 13.800 1.00 79.81 100 SER A N 1
ATOM 751 C CA . SER A 1 100 ? 10.258 0.605 12.977 1.00 79.81 100 SER A CA 1
ATOM 752 C C . SER A 1 100 ? 9.563 1.932 12.734 1.00 79.81 100 SER A C 1
ATOM 754 O O . SER A 1 100 ? 9.300 2.666 13.685 1.00 79.81 100 SER A O 1
ATOM 756 N N . GLN A 1 101 ? 9.343 2.274 11.476 1.00 91.50 101 GLN A N 1
ATOM 757 C CA . GLN A 1 101 ? 8.666 3.505 11.104 1.00 91.50 101 GLN A CA 1
ATOM 758 C C . GLN A 1 101 ? 7.417 3.157 10.301 1.00 91.50 101 GLN A C 1
ATOM 760 O O . GLN A 1 101 ? 7.407 2.123 9.623 1.00 91.50 101 GLN A O 1
ATOM 765 N N . PRO A 1 102 ? 6.362 3.979 10.384 1.00 94.81 102 PRO A N 1
ATOM 766 C CA . PRO A 1 102 ? 5.115 3.691 9.695 1.00 94.81 102 PRO A CA 1
ATOM 767 C C . PRO A 1 102 ? 5.313 3.728 8.178 1.00 94.81 102 PRO A C 1
ATOM 769 O O . PRO A 1 102 ? 6.176 4.451 7.669 1.00 94.81 102 PRO A O 1
ATOM 772 N N . LEU A 1 103 ? 4.500 2.965 7.454 1.00 96.88 103 LEU A N 1
ATOM 773 C CA . LEU A 1 103 ? 4.425 3.030 6.000 1.00 96.88 103 LEU A CA 1
ATOM 774 C C . LEU A 1 103 ? 3.277 3.961 5.605 1.00 96.88 103 LEU A C 1
ATOM 776 O O . LEU A 1 103 ? 2.255 4.022 6.283 1.00 96.88 103 LEU A O 1
ATOM 780 N N . VAL A 1 104 ? 3.452 4.731 4.541 1.00 96.69 104 VAL A N 1
ATOM 781 C CA . VAL A 1 104 ? 2.495 5.725 4.031 1.00 96.69 104 VAL A CA 1
ATOM 782 C C . VAL A 1 104 ? 2.464 5.676 2.506 1.00 96.69 104 VAL A C 1
ATOM 784 O O . VAL A 1 104 ? 3.282 4.991 1.900 1.00 96.69 104 VAL A O 1
ATOM 787 N N . GLN A 1 105 ? 1.530 6.400 1.879 1.00 96.12 105 GLN A N 1
ATOM 788 C CA . GLN A 1 105 ? 1.457 6.537 0.414 1.00 96.12 105 GLN A CA 1
ATOM 789 C C . GLN A 1 105 ? 1.462 5.182 -0.314 1.00 96.1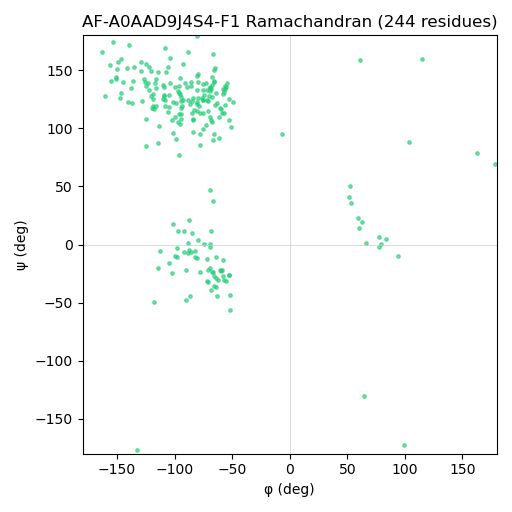2 105 GLN A C 1
ATOM 791 O O . GLN A 1 105 ? 2.265 4.925 -1.208 1.00 96.12 105 GLN A O 1
ATOM 796 N N . TRP A 1 106 ? 0.580 4.288 0.128 1.00 97.25 106 TRP A N 1
ATOM 797 C CA . TRP A 1 106 ? 0.390 2.984 -0.492 1.00 97.25 106 TRP A CA 1
ATOM 798 C C . TRP A 1 106 ? -0.166 3.124 -1.907 1.00 97.25 106 TRP A C 1
ATOM 800 O O . TRP A 1 106 ? -1.061 3.933 -2.153 1.00 97.25 106 TRP A O 1
ATOM 810 N N . MET A 1 107 ? 0.319 2.289 -2.816 1.00 95.94 107 MET A N 1
ATOM 811 C CA . MET A 1 107 ? -0.185 2.197 -4.176 1.00 95.94 107 MET A CA 1
ATOM 812 C C . MET A 1 107 ? -0.005 0.787 -4.738 1.00 95.94 107 MET A C 1
ATOM 814 O O . MET A 1 107 ? 1.014 0.134 -4.518 1.00 95.94 107 MET A O 1
ATOM 818 N N . GLU A 1 108 ? -0.983 0.329 -5.510 1.00 95.38 108 GLU A N 1
ATOM 819 C CA . GLU A 1 108 ? -0.845 -0.855 -6.355 1.00 95.38 108 GLU A CA 1
ATOM 820 C C . GLU A 1 108 ? -0.091 -0.529 -7.644 1.00 95.38 108 GLU A C 1
ATOM 822 O O . GLU A 1 108 ? -0.236 0.555 -8.215 1.00 95.38 108 GLU A O 1
ATOM 827 N N . VAL A 1 109 ? 0.678 -1.496 -8.145 1.00 95.31 109 VAL A N 1
ATOM 828 C CA . VAL A 1 109 ? 1.298 -1.389 -9.467 1.00 95.31 109 VAL A CA 1
ATOM 829 C C . VAL A 1 109 ? 0.412 -2.066 -10.505 1.00 95.31 109 VAL A C 1
ATOM 831 O O . VAL A 1 109 ? 0.287 -3.293 -10.547 1.00 95.31 109 VAL A O 1
ATOM 834 N N . ALA A 1 110 ? -0.162 -1.260 -11.397 1.00 92.75 110 ALA A N 1
ATOM 835 C CA . ALA A 1 110 ? -0.972 -1.760 -12.499 1.00 92.75 110 ALA A CA 1
ATOM 836 C C . ALA A 1 110 ? -0.206 -2.803 -13.335 1.00 92.75 110 ALA A C 1
ATOM 838 O O . ALA A 1 110 ? 0.985 -2.654 -13.626 1.00 92.75 110 ALA A O 1
ATOM 839 N N . ASN A 1 111 ? -0.908 -3.866 -13.735 1.00 91.19 111 ASN A N 1
ATOM 840 C CA . ASN A 1 111 ? -0.366 -4.985 -14.514 1.00 91.19 111 ASN A CA 1
ATOM 841 C C . ASN A 1 111 ? 0.784 -5.758 -13.833 1.00 91.19 111 ASN A C 1
ATOM 843 O O . ASN A 1 111 ? 1.459 -6.550 -14.492 1.00 91.19 111 ASN A O 1
ATOM 847 N N . HIS A 1 112 ? 1.011 -5.573 -12.529 1.00 94.12 112 HIS A N 1
ATOM 848 C CA . HIS A 1 112 ? 1.965 -6.355 -11.743 1.00 94.12 112 HIS A CA 1
ATOM 849 C C . HIS A 1 112 ? 1.266 -6.981 -10.521 1.00 94.12 112 HIS A C 1
ATOM 851 O O . HIS A 1 112 ? 1.301 -6.410 -9.431 1.00 94.12 112 HIS A O 1
ATOM 857 N N . PRO A 1 113 ? 0.622 -8.156 -10.676 1.00 93.06 113 PRO A N 1
ATOM 858 C CA . PRO A 1 113 ? -0.138 -8.780 -9.596 1.00 93.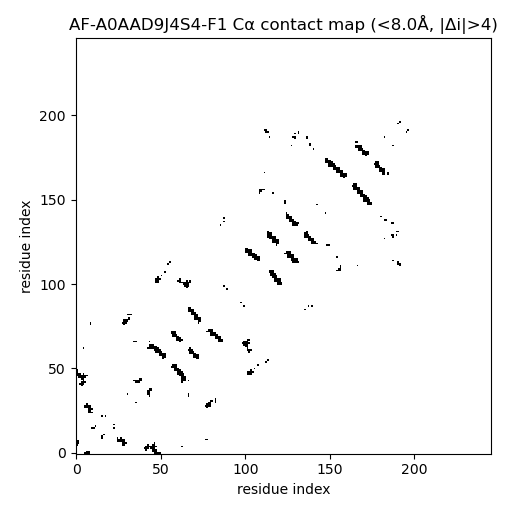06 113 PRO A CA 1
ATOM 859 C C . PRO A 1 113 ? 0.704 -8.993 -8.338 1.00 93.06 113 PRO A C 1
ATOM 861 O O . PRO A 1 113 ? 1.848 -9.443 -8.418 1.00 93.06 113 PRO A O 1
ATOM 864 N N . GLY A 1 114 ? 0.130 -8.664 -7.181 1.00 94.31 114 GLY A N 1
ATOM 865 C CA . GLY A 1 114 ? 0.789 -8.803 -5.881 1.00 94.31 114 GLY A CA 1
ATOM 866 C C . GLY A 1 114 ? 1.817 -7.721 -5.556 1.00 94.31 114 GLY A C 1
ATOM 867 O O . GLY A 1 114 ? 2.375 -7.766 -4.463 1.00 94.31 114 GLY A O 1
ATOM 868 N N . LEU A 1 115 ? 2.085 -6.762 -6.451 1.00 96.50 115 LEU A N 1
ATOM 869 C CA . LEU A 1 115 ? 3.064 -5.706 -6.201 1.00 96.50 115 LEU A CA 1
ATOM 870 C C . LEU A 1 115 ? 2.405 -4.439 -5.642 1.00 96.50 115 LEU A C 1
ATOM 872 O O . LEU A 1 115 ? 1.614 -3.778 -6.315 1.00 96.50 115 LEU A O 1
ATOM 876 N N . ILE A 1 116 ? 2.799 -4.085 -4.422 1.00 97.12 116 ILE A N 1
ATOM 877 C CA . ILE A 1 116 ? 2.408 -2.866 -3.716 1.00 97.12 116 ILE A CA 1
ATOM 878 C C . ILE A 1 116 ? 3.659 -2.017 -3.498 1.00 97.12 116 ILE A C 1
ATOM 880 O O . ILE A 1 116 ? 4.692 -2.529 -3.066 1.00 97.12 116 ILE A O 1
ATOM 884 N N . CYS A 1 117 ? 3.572 -0.721 -3.760 1.00 97.06 117 CYS A N 1
ATOM 885 C CA . CYS A 1 117 ? 4.585 0.247 -3.363 1.00 97.06 117 CYS A CA 1
ATOM 886 C C . CYS A 1 117 ? 4.058 1.101 -2.208 1.00 97.06 117 CYS A C 1
ATOM 888 O O . CYS A 1 117 ? 2.862 1.364 -2.104 1.00 97.06 117 CYS A O 1
ATOM 890 N N . CYS A 1 118 ? 4.952 1.539 -1.335 1.00 97.12 118 CYS A N 1
ATOM 891 C CA . CYS A 1 118 ? 4.660 2.496 -0.277 1.00 97.12 118 CYS A CA 1
ATOM 892 C C . CYS A 1 118 ? 5.933 3.254 0.098 1.00 97.12 118 CYS A C 1
ATOM 894 O O . CYS A 1 118 ? 7.024 2.932 -0.365 1.00 97.12 118 CYS A O 1
ATOM 896 N N . MET A 1 119 ? 5.804 4.243 0.965 1.00 95.50 119 MET A N 1
ATOM 897 C CA . MET A 1 119 ? 6.901 5.072 1.445 1.00 95.50 119 MET A CA 1
ATOM 898 C C . MET A 1 119 ? 7.079 4.871 2.944 1.00 95.50 119 MET A C 1
ATOM 900 O O . MET A 1 119 ? 6.108 4.748 3.686 1.00 95.50 119 MET A O 1
ATOM 904 N N . THR A 1 120 ? 8.315 4.862 3.428 1.00 94.44 120 THR A N 1
ATOM 905 C CA . THR A 1 120 ? 8.564 4.989 4.868 1.00 94.44 120 THR A CA 1
ATOM 906 C C . THR A 1 120 ? 8.279 6.423 5.317 1.00 94.44 120 THR A C 1
ATOM 908 O O . THR A 1 120 ? 8.797 7.351 4.696 1.00 94.44 120 THR A O 1
ATOM 911 N N . GLN A 1 121 ? 7.547 6.625 6.411 1.00 93.12 121 GLN A N 1
ATOM 912 C CA . GLN A 1 121 ? 7.131 7.967 6.831 1.00 93.12 121 GLN A CA 1
ATOM 913 C C . GLN A 1 121 ? 8.302 8.901 7.183 1.00 93.12 121 GLN A C 1
ATOM 915 O O . GLN A 1 121 ? 8.298 10.058 6.776 1.00 93.12 121 GLN A O 1
ATOM 920 N N . THR A 1 122 ? 9.297 8.423 7.936 1.00 91.56 122 THR A N 1
ATOM 921 C CA . THR A 1 122 ? 10.361 9.281 8.485 1.00 91.56 122 THR A CA 1
ATOM 922 C C . THR A 1 122 ? 11.549 9.402 7.537 1.00 91.56 122 THR A C 1
ATOM 924 O O . THR A 1 122 ? 12.024 10.506 7.286 1.00 91.56 122 THR A O 1
ATOM 927 N N . SER A 1 123 ? 12.049 8.286 6.995 1.00 90.75 123 SER A N 1
ATOM 928 C CA . SER A 1 123 ? 13.195 8.307 6.073 1.00 90.75 123 SER A CA 1
ATOM 929 C C . SER A 1 123 ? 12.833 8.671 4.640 1.00 90.75 123 SER A C 1
ATOM 931 O O . SER A 1 123 ? 13.740 8.914 3.854 1.00 90.75 123 SER A O 1
ATOM 933 N N . ASN A 1 124 ? 11.543 8.702 4.295 1.00 92.44 124 ASN A N 1
ATOM 934 C CA . ASN A 1 124 ? 11.072 8.974 2.938 1.00 92.44 124 ASN A CA 1
ATOM 935 C C . ASN A 1 124 ? 11.754 8.081 1.874 1.00 92.44 124 ASN A C 1
ATOM 937 O O . ASN A 1 124 ? 12.135 8.542 0.805 1.00 92.44 124 ASN A O 1
ATOM 941 N N . ASN A 1 125 ? 11.953 6.795 2.188 1.00 93.00 125 ASN A N 1
ATOM 942 C CA . ASN A 1 125 ? 12.466 5.786 1.266 1.00 93.00 125 ASN A CA 1
ATOM 943 C C . ASN A 1 125 ? 11.299 5.008 0.636 1.00 93.00 125 ASN A C 1
ATOM 945 O O . ASN A 1 125 ? 10.395 4.585 1.368 1.00 93.00 125 ASN A O 1
ATOM 949 N N . PRO A 1 126 ? 11.334 4.748 -0.682 1.00 95.50 126 PRO A N 1
ATOM 950 C CA . PRO A 1 126 ? 10.399 3.840 -1.323 1.00 95.50 126 PRO A CA 1
ATOM 951 C C . PRO A 1 126 ? 10.601 2.401 -0.877 1.00 95.50 126 PRO A C 1
ATOM 953 O O . PRO A 1 126 ? 11.721 1.887 -0.822 1.00 95.50 126 PRO A O 1
ATOM 956 N N . ILE A 1 127 ? 9.487 1.730 -0.634 1.00 95.75 127 ILE A N 1
ATOM 957 C CA . ILE A 1 127 ? 9.402 0.315 -0.322 1.00 95.75 127 ILE A CA 1
ATOM 958 C C . ILE A 1 127 ? 8.563 -0.355 -1.401 1.00 95.75 127 ILE A C 1
ATOM 960 O O . ILE A 1 127 ? 7.453 0.074 -1.709 1.00 95.75 127 ILE A O 1
ATOM 964 N N . VAL A 1 128 ? 9.097 -1.436 -1.953 1.00 97.00 128 VAL A N 1
ATOM 965 C CA . VAL A 1 128 ? 8.407 -2.316 -2.891 1.00 97.00 128 VAL A CA 1
ATOM 966 C C . VAL A 1 128 ? 8.104 -3.621 -2.166 1.00 97.00 128 VAL A C 1
ATOM 968 O O . VAL A 1 128 ? 9.009 -4.265 -1.633 1.00 97.00 128 VAL A O 1
ATOM 971 N N . ILE A 1 129 ? 6.835 -4.011 -2.139 1.00 96.94 129 ILE A N 1
ATOM 972 C CA . ILE A 1 129 ? 6.329 -5.193 -1.446 1.00 96.94 129 ILE A CA 1
ATOM 973 C C . ILE A 1 129 ? 5.692 -6.118 -2.475 1.00 96.94 129 ILE A C 1
ATOM 975 O O . ILE A 1 129 ? 4.697 -5.777 -3.108 1.00 96.94 129 ILE A O 1
ATOM 979 N N . MET A 1 130 ? 6.249 -7.315 -2.615 1.00 96.56 130 MET A N 1
ATOM 980 C CA . MET A 1 130 ? 5.622 -8.414 -3.335 1.00 96.56 130 MET A CA 1
ATOM 981 C C . MET A 1 130 ? 4.901 -9.317 -2.338 1.00 96.56 130 MET A C 1
ATOM 983 O O . MET A 1 130 ? 5.522 -9.983 -1.504 1.00 96.56 130 MET A O 1
ATOM 987 N N . VAL A 1 131 ? 3.576 -9.317 -2.425 1.00 96.38 131 VAL A N 1
ATOM 988 C CA . VAL A 1 131 ? 2.680 -10.155 -1.634 1.00 96.38 131 VAL A CA 1
ATOM 989 C C . VAL A 1 131 ? 2.662 -11.551 -2.234 1.00 96.38 131 VAL A C 1
ATOM 991 O O . VAL A 1 131 ? 2.256 -11.727 -3.379 1.00 96.38 131 VAL A O 1
ATOM 994 N N . LYS A 1 132 ? 3.080 -12.554 -1.466 1.00 94.56 132 LYS A N 1
ATOM 995 C CA . LYS A 1 132 ? 2.906 -13.974 -1.793 1.00 94.56 132 LYS A CA 1
ATOM 996 C C . LYS A 1 132 ? 1.851 -14.590 -0.864 1.00 94.56 132 LYS A C 1
ATOM 998 O O . LYS A 1 132 ? 1.529 -13.962 0.141 1.00 94.56 132 LYS A O 1
ATOM 1003 N N . PRO A 1 133 ? 1.382 -15.825 -1.130 1.00 90.00 133 PRO A N 1
ATOM 1004 C CA . PRO A 1 133 ? 0.418 -16.497 -0.256 1.00 90.00 133 PRO A CA 1
ATOM 1005 C C . PRO A 1 133 ? 0.834 -16.533 1.221 1.00 90.00 133 PRO A C 1
ATOM 1007 O O . PRO A 1 133 ? 0.028 -16.216 2.086 1.00 90.00 133 PRO A O 1
ATOM 1010 N N . ASP A 1 134 ? 2.108 -16.833 1.495 1.00 88.75 134 ASP A N 1
ATOM 1011 C CA . ASP A 1 134 ? 2.567 -17.101 2.867 1.00 88.75 134 ASP A CA 1
ATOM 1012 C C . ASP A 1 134 ? 3.525 -16.036 3.423 1.00 88.75 134 ASP A C 1
ATOM 1014 O O . ASP A 1 134 ? 3.974 -16.132 4.566 1.00 88.75 134 ASP A O 1
ATOM 1018 N N . SER A 1 135 ? 3.935 -15.050 2.616 1.00 92.38 135 SER A N 1
ATOM 1019 C CA . SER A 1 135 ? 4.934 -14.067 3.051 1.00 92.38 135 SER A CA 1
ATOM 1020 C C . SER A 1 135 ? 4.989 -12.810 2.184 1.00 92.38 135 SER A C 1
ATOM 1022 O O . SER A 1 135 ? 4.569 -12.804 1.029 1.00 92.38 135 SER A O 1
ATOM 1024 N N . PHE A 1 136 ? 5.64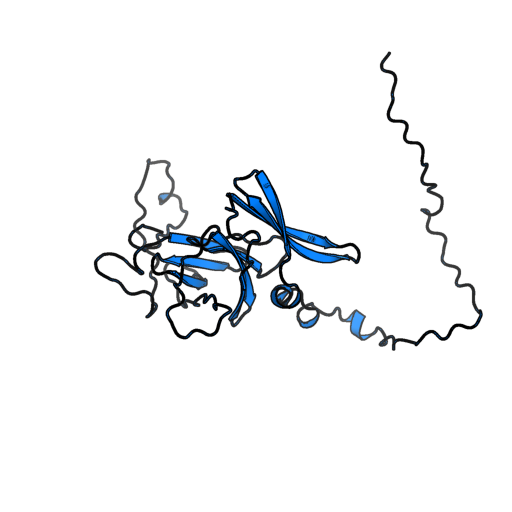8 -11.773 2.701 1.00 94.75 136 PHE A N 1
ATOM 1025 C CA . PHE A 1 136 ? 6.031 -10.586 1.934 1.00 94.75 136 PHE A CA 1
ATOM 1026 C C . PHE A 1 136 ? 7.501 -10.659 1.518 1.00 94.75 136 PHE A C 1
ATOM 1028 O O . PHE A 1 136 ? 8.364 -11.005 2.329 1.00 94.75 136 PHE A O 1
ATOM 1035 N N . LEU A 1 137 ? 7.799 -10.320 0.265 1.00 95.19 137 LEU A N 1
ATOM 1036 C CA . LEU A 1 137 ? 9.155 -9.994 -0.177 1.00 95.19 137 LEU A CA 1
ATOM 1037 C C . LEU A 1 137 ? 9.264 -8.474 -0.262 1.00 95.19 137 LEU A C 1
ATOM 1039 O O . LEU A 1 137 ? 8.461 -7.837 -0.936 1.00 95.19 137 LEU A O 1
ATOM 1043 N N . ILE A 1 138 ? 10.223 -7.901 0.461 1.00 94.88 138 ILE A N 1
ATOM 1044 C CA . ILE A 1 138 ? 10.327 -6.454 0.657 1.00 94.88 138 ILE A CA 1
ATOM 1045 C C . ILE A 1 138 ? 11.672 -5.976 0.122 1.00 94.88 138 ILE A C 1
ATOM 1047 O O . ILE A 1 138 ? 12.721 -6.483 0.522 1.00 94.88 138 ILE A O 1
ATOM 1051 N N . GLN A 1 139 ? 11.625 -4.964 -0.734 1.00 94.38 139 GLN A N 1
ATOM 1052 C CA . GLN A 1 139 ? 12.780 -4.241 -1.240 1.00 94.38 139 GLN A CA 1
ATOM 1053 C C . GLN A 1 139 ? 12.676 -2.778 -0.804 1.00 94.38 139 GLN A C 1
ATOM 1055 O O . GLN A 1 139 ? 11.781 -2.056 -1.235 1.00 94.38 139 GLN A O 1
ATOM 1060 N N . GLU A 1 140 ? 13.623 -2.328 0.016 1.00 93.31 140 GLU A N 1
ATOM 1061 C CA . GLU A 1 140 ? 13.805 -0.907 0.317 1.00 93.31 140 GLU A CA 1
ATOM 1062 C C . GLU A 1 140 ? 14.745 -0.273 -0.713 1.00 93.31 140 GLU A C 1
ATOM 1064 O O . GLU A 1 140 ? 15.877 -0.727 -0.915 1.00 93.31 140 GLU A O 1
ATOM 1069 N N . VAL A 1 141 ? 14.280 0.785 -1.373 1.00 92.88 141 VAL A N 1
ATOM 1070 C CA . VAL A 1 141 ? 15.044 1.530 -2.373 1.00 92.88 141 VAL A CA 1
ATOM 1071 C C . VAL A 1 141 ? 15.724 2.709 -1.686 1.00 92.88 141 VAL A C 1
ATOM 1073 O O . VAL A 1 141 ? 15.087 3.685 -1.303 1.00 92.88 141 VAL A O 1
ATOM 1076 N N . LYS A 1 142 ? 17.048 2.632 -1.532 1.00 89.38 142 LYS A N 1
ATOM 1077 C CA . LYS A 1 142 ? 17.842 3.721 -0.947 1.00 89.38 142 LYS A CA 1
ATOM 1078 C C . LYS A 1 142 ? 18.124 4.797 -1.991 1.00 89.38 142 LYS A C 1
ATOM 1080 O O . LYS A 1 142 ? 18.770 4.528 -3.006 1.00 89.38 142 LYS A O 1
ATOM 1085 N N . ILE A 1 143 ? 17.683 6.020 -1.718 1.00 88.31 143 ILE A N 1
ATOM 1086 C CA . ILE A 1 143 ? 17.837 7.152 -2.637 1.00 88.31 143 ILE A CA 1
ATOM 1087 C C . ILE A 1 143 ? 19.247 7.739 -2.557 1.00 88.31 143 ILE A C 1
ATOM 1089 O O . ILE A 1 143 ? 19.827 7.866 -1.480 1.00 88.31 143 ILE A O 1
ATOM 1093 N N . GLN A 1 144 ? 19.810 8.117 -3.708 1.00 84.62 144 GLN A N 1
ATOM 1094 C CA . GLN A 1 144 ? 21.145 8.713 -3.805 1.00 84.62 144 GLN A CA 1
ATOM 1095 C C . GLN A 1 144 ? 21.120 10.021 -4.595 1.00 84.62 144 GLN A C 1
ATOM 1097 O O . GLN A 1 144 ? 20.694 9.985 -5.748 1.00 84.62 144 GLN A O 1
ATOM 1102 N N . PRO A 1 145 ? 21.589 11.153 -4.026 1.00 84.88 145 PRO A N 1
ATOM 1103 C CA . PRO A 1 145 ? 22.097 11.313 -2.657 1.00 84.88 145 PRO A CA 1
ATOM 1104 C C . PRO A 1 145 ? 21.023 11.112 -1.580 1.00 84.88 145 PRO A C 1
ATOM 1106 O O . PRO A 1 145 ? 19.866 11.463 -1.791 1.00 84.88 145 PRO A O 1
ATOM 1109 N N . ALA A 1 146 ? 21.435 10.632 -0.402 1.00 82.62 146 ALA A N 1
ATOM 1110 C CA . ALA A 1 146 ? 20.546 10.320 0.727 1.00 82.62 146 ALA A CA 1
ATOM 1111 C C . ALA A 1 146 ? 19.800 11.534 1.318 1.00 82.62 146 ALA A C 1
ATOM 1113 O O . ALA A 1 146 ? 18.911 11.370 2.142 1.00 82.62 146 ALA A O 1
ATOM 1114 N N . LYS A 1 147 ? 20.173 12.759 0.925 1.00 82.75 147 LYS A N 1
ATOM 1115 C CA . LYS A 1 147 ? 19.504 14.001 1.345 1.00 82.75 147 LYS A CA 1
ATOM 1116 C C . LYS A 1 147 ? 18.333 14.400 0.442 1.00 82.75 147 LYS A C 1
ATOM 1118 O O . LYS A 1 147 ? 17.659 15.378 0.745 1.00 82.75 147 LYS A O 1
ATOM 1123 N N . ALA A 1 148 ? 18.136 13.711 -0.680 1.00 87.00 148 ALA A N 1
ATOM 1124 C CA . ALA A 1 148 ? 17.054 14.033 -1.594 1.00 87.00 148 ALA A CA 1
ATOM 1125 C C . ALA A 1 148 ? 15.705 13.727 -0.941 1.00 87.00 148 ALA A C 1
ATOM 1127 O O . ALA A 1 148 ? 15.486 12.620 -0.453 1.00 87.00 148 ALA A O 1
ATOM 1128 N N . LYS A 1 149 ? 14.814 14.716 -0.939 1.00 91.44 149 LYS A N 1
ATOM 1129 C CA . LYS A 1 149 ? 13.449 14.568 -0.443 1.00 91.44 149 LYS A CA 1
ATOM 1130 C C . LYS A 1 149 ? 12.533 14.229 -1.601 1.00 91.44 149 LYS A C 1
ATOM 1132 O O . LYS A 1 149 ? 12.536 14.936 -2.606 1.00 91.44 149 LYS A O 1
ATOM 1137 N N . ILE A 1 150 ? 11.772 13.153 -1.457 1.00 94.56 150 ILE A N 1
ATOM 1138 C CA . ILE A 1 150 ? 10.767 12.751 -2.436 1.00 94.56 150 ILE A CA 1
ATOM 1139 C C . ILE A 1 150 ? 9.491 13.533 -2.148 1.00 94.56 150 ILE A C 1
ATOM 1141 O O . ILE A 1 150 ? 8.993 13.516 -1.023 1.00 94.56 150 ILE A O 1
ATOM 1145 N N . GLN A 1 151 ? 8.996 14.209 -3.174 1.00 94.56 151 GLN A N 1
ATOM 1146 C CA . GLN A 1 151 ? 7.697 14.861 -3.192 1.00 94.56 151 GLN A CA 1
ATOM 1147 C C . GLN A 1 151 ? 6.609 13.872 -3.621 1.00 94.56 151 GLN A C 1
ATOM 1149 O O . GLN A 1 151 ? 5.554 13.822 -2.995 1.00 94.56 151 GLN A O 1
ATOM 1154 N N . ASP A 1 152 ? 6.875 13.085 -4.668 1.00 94.00 152 ASP A N 1
ATOM 1155 C CA . ASP A 1 152 ? 5.922 12.110 -5.197 1.00 94.00 152 ASP A CA 1
ATOM 1156 C C . ASP A 1 152 ? 6.618 10.887 -5.815 1.00 94.00 152 ASP A C 1
ATOM 1158 O O . ASP A 1 152 ? 7.784 10.945 -6.222 1.00 94.00 152 ASP A O 1
ATOM 1162 N N . MET A 1 153 ? 5.897 9.772 -5.892 1.00 95.06 153 MET A N 1
ATOM 1163 C CA . MET A 1 153 ? 6.351 8.521 -6.487 1.00 95.06 153 MET A CA 1
ATOM 1164 C C . MET A 1 153 ? 5.242 7.895 -7.323 1.00 95.06 153 MET A C 1
ATOM 1166 O O . MET A 1 153 ? 4.128 7.684 -6.853 1.00 95.06 153 MET A O 1
ATOM 1170 N N . VAL A 1 154 ? 5.608 7.443 -8.520 1.00 96.06 154 VAL A N 1
ATOM 1171 C CA . VAL A 1 154 ? 4.762 6.577 -9.339 1.00 96.06 154 VAL A CA 1
ATOM 1172 C C . VAL A 1 154 ? 5.525 5.315 -9.716 1.00 96.06 154 VAL A C 1
ATOM 1174 O O . VAL A 1 154 ? 6.706 5.361 -10.056 1.00 96.06 154 VAL A O 1
ATOM 1177 N N . ALA A 1 155 ? 4.847 4.171 -9.690 1.00 96.12 155 ALA A N 1
ATOM 1178 C CA . ALA A 1 155 ? 5.376 2.908 -10.181 1.00 96.12 155 ALA A CA 1
ATOM 1179 C C . ALA A 1 155 ? 4.646 2.492 -11.462 1.00 96.12 155 ALA A C 1
ATOM 1181 O O . ALA A 1 155 ? 3.422 2.375 -11.481 1.00 96.12 155 ALA A O 1
ATOM 1182 N N . ILE A 1 156 ? 5.403 2.238 -12.529 1.00 95.31 156 ILE A N 1
ATOM 1183 C CA . ILE A 1 156 ? 4.871 1.816 -13.827 1.00 95.31 156 ILE A CA 1
ATOM 1184 C C . ILE A 1 156 ? 5.479 0.488 -14.258 1.00 95.31 156 ILE A C 1
ATOM 1186 O O . ILE A 1 156 ? 6.683 0.265 -14.115 1.00 95.31 156 ILE A O 1
ATOM 1190 N N . ARG A 1 157 ? 4.654 -0.396 -14.824 1.00 94.31 157 ARG A N 1
ATOM 1191 C CA . ARG A 1 157 ? 5.124 -1.590 -15.531 1.00 94.31 157 ARG A CA 1
ATOM 1192 C C . ARG A 1 157 ? 5.159 -1.311 -17.032 1.00 94.31 157 ARG A C 1
ATOM 1194 O O . ARG A 1 157 ? 4.193 -0.787 -17.575 1.00 94.31 157 ARG A O 1
ATOM 1201 N N . HIS A 1 158 ? 6.263 -1.646 -17.688 1.00 92.06 158 HIS A N 1
ATOM 1202 C CA . HIS A 1 158 ? 6.455 -1.424 -19.120 1.00 92.06 158 HIS A CA 1
ATOM 1203 C C . HIS A 1 158 ? 7.301 -2.528 -19.764 1.00 92.06 158 HIS A C 1
ATOM 1205 O O . HIS A 1 158 ? 8.074 -3.219 -19.095 1.00 92.06 158 HIS A O 1
ATOM 1211 N N . SER A 1 159 ? 7.176 -2.658 -21.084 1.00 90.38 159 SER A N 1
ATOM 1212 C CA . SER A 1 159 ? 7.999 -3.542 -21.911 1.00 90.38 159 SER A CA 1
ATOM 1213 C C . SER A 1 159 ? 9.387 -2.938 -22.129 1.00 90.38 159 SER A C 1
ATOM 1215 O O . SER A 1 159 ? 9.506 -1.816 -22.618 1.00 90.38 159 SER A O 1
ATOM 1217 N N . GLY A 1 160 ? 10.441 -3.682 -21.807 1.00 80.94 160 GLY A N 1
ATOM 1218 C CA . GLY A 1 160 ? 11.810 -3.361 -22.201 1.00 80.94 160 GLY A CA 1
ATOM 1219 C C . GLY A 1 160 ? 12.123 -3.772 -23.645 1.00 80.94 160 GLY A C 1
ATOM 1220 O O . GLY A 1 160 ? 11.306 -4.379 -24.338 1.00 80.94 160 GLY A O 1
ATOM 1221 N N . SER A 1 161 ? 13.356 -3.502 -24.076 1.00 74.44 161 SER A N 1
ATOM 1222 C CA . SER A 1 161 ? 13.857 -3.748 -25.439 1.00 74.44 161 SER A CA 1
ATOM 1223 C C . SER A 1 161 ? 13.813 -5.213 -25.901 1.00 74.44 161 SER A C 1
ATOM 1225 O O . SER A 1 161 ? 13.740 -5.463 -27.098 1.00 74.44 161 SER A O 1
ATOM 1227 N N . ASN A 1 162 ? 13.785 -6.177 -24.974 1.00 74.31 162 ASN A N 1
ATOM 1228 C CA . ASN A 1 162 ? 13.672 -7.613 -25.274 1.00 74.31 162 ASN A CA 1
ATOM 1229 C C . ASN A 1 162 ? 12.250 -8.174 -25.063 1.00 74.31 162 ASN A C 1
ATOM 1231 O O . ASN A 1 162 ? 12.099 -9.379 -24.895 1.00 74.31 162 ASN A O 1
ATOM 1235 N N . CYS A 1 163 ? 11.215 -7.324 -25.004 1.00 71.00 163 CYS A N 1
ATOM 1236 C CA . CYS A 1 163 ? 9.848 -7.686 -24.579 1.00 71.00 163 CYS A CA 1
ATOM 1237 C C . CYS A 1 163 ? 9.727 -8.091 -23.088 1.00 71.00 163 CYS A C 1
ATOM 1239 O O . CYS A 1 163 ? 8.632 -8.362 -22.596 1.00 71.00 163 CYS A O 1
ATOM 1241 N N . ASP A 1 164 ? 10.828 -8.051 -22.329 1.00 81.50 164 ASP A N 1
ATOM 1242 C CA . ASP A 1 164 ? 10.814 -8.267 -20.882 1.00 81.50 164 ASP A CA 1
ATOM 1243 C C . ASP A 1 164 ? 10.001 -7.176 -20.180 1.00 81.50 164 ASP A C 1
ATOM 1245 O O . ASP A 1 164 ? 10.329 -5.992 -20.263 1.00 81.50 164 ASP A O 1
ATOM 1249 N N . GLN A 1 165 ? 8.967 -7.569 -19.442 1.00 87.81 165 GLN A N 1
ATOM 1250 C CA . GLN A 1 165 ? 8.209 -6.642 -18.610 1.00 87.81 165 GLN A CA 1
ATOM 1251 C C . GLN A 1 165 ? 9.005 -6.270 -17.356 1.00 87.81 165 GLN A C 1
ATOM 1253 O O . GLN A 1 165 ? 9.467 -7.143 -16.617 1.00 87.81 165 GLN A O 1
ATOM 1258 N N . ARG A 1 166 ? 9.134 -4.971 -17.086 1.00 92.06 166 ARG A N 1
ATOM 1259 C CA . ARG A 1 166 ? 9.851 -4.429 -15.926 1.00 92.06 166 ARG A CA 1
ATOM 1260 C C . ARG A 1 166 ? 8.980 -3.423 -15.200 1.00 92.06 166 ARG A C 1
ATOM 1262 O O . ARG A 1 166 ? 8.165 -2.749 -15.822 1.00 92.06 166 ARG A O 1
ATOM 1269 N N . THR A 1 167 ? 9.168 -3.315 -13.890 1.00 95.44 167 THR A N 1
ATOM 1270 C CA . THR A 1 167 ? 8.528 -2.271 -13.090 1.00 95.44 167 THR A CA 1
ATOM 1271 C C . THR A 1 167 ? 9.561 -1.261 -12.637 1.00 95.44 167 THR A C 1
ATOM 1273 O O . THR A 1 167 ? 10.577 -1.617 -12.037 1.00 95.44 167 THR A O 1
ATOM 1276 N N . THR A 1 168 ? 9.264 0.000 -12.913 1.00 95.50 168 THR A N 1
ATOM 1277 C CA . THR A 1 168 ? 10.123 1.138 -12.629 1.00 95.50 168 THR A CA 1
ATOM 1278 C C . THR A 1 168 ? 9.386 2.125 -11.749 1.00 95.50 168 THR A C 1
ATOM 1280 O O . THR A 1 168 ? 8.230 2.457 -12.003 1.00 95.50 168 THR A O 1
ATOM 1283 N N . LEU A 1 169 ? 10.078 2.575 -10.713 1.00 96.62 169 LEU A N 1
ATOM 1284 C CA . LEU A 1 169 ? 9.665 3.623 -9.806 1.00 96.62 169 LEU A CA 1
ATOM 1285 C C . LEU A 1 169 ? 10.257 4.934 -10.317 1.00 96.62 169 LEU A C 1
ATOM 1287 O O . LEU A 1 169 ? 11.473 5.044 -10.485 1.00 96.62 169 LEU A O 1
ATOM 1291 N N . ILE A 1 170 ? 9.397 5.910 -10.566 1.00 96.69 170 ILE A N 1
ATOM 1292 C CA . ILE A 1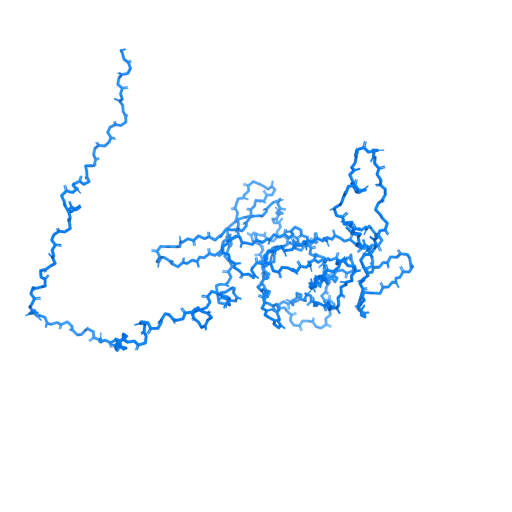 170 ? 9.755 7.268 -10.955 1.00 96.69 170 ILE A CA 1
ATOM 1293 C C . ILE A 1 170 ? 9.448 8.158 -9.757 1.00 96.69 170 ILE A C 1
ATOM 1295 O O . ILE A 1 170 ? 8.309 8.217 -9.300 1.00 96.69 170 ILE A O 1
ATOM 1299 N N . LEU A 1 171 ? 10.478 8.814 -9.237 1.00 96.25 171 LEU A N 1
ATOM 1300 C CA . LEU A 1 171 ? 10.404 9.681 -8.070 1.00 96.25 171 LEU A CA 1
ATOM 1301 C C . LEU A 1 171 ? 10.571 11.127 -8.515 1.00 96.25 171 LEU A C 1
ATOM 1303 O O . LEU A 1 171 ? 11.547 11.441 -9.199 1.00 96.25 171 LEU A O 1
ATOM 1307 N N . LEU A 1 172 ? 9.655 11.987 -8.090 1.00 96.44 172 LEU A N 1
ATOM 1308 C CA . LEU A 1 172 ? 9.791 13.433 -8.166 1.00 96.44 172 LEU A CA 1
ATOM 1309 C C . LEU A 1 172 ? 10.370 13.927 -6.844 1.00 96.44 172 LEU A C 1
ATOM 1311 O O . LEU A 1 172 ? 9.773 13.723 -5.787 1.00 96.44 172 LEU A O 1
ATOM 1315 N N . CYS A 1 173 ? 11.537 14.558 -6.889 1.00 94.94 173 CYS A N 1
ATOM 1316 C CA . CYS A 1 173 ? 12.156 15.171 -5.720 1.00 94.94 173 CYS A CA 1
ATOM 1317 C C . CYS A 1 173 ? 11.765 16.653 -5.588 1.00 94.94 173 CYS A C 1
ATOM 1319 O O . CYS A 1 173 ? 11.475 17.311 -6.582 1.00 94.94 173 CYS A O 1
ATOM 1321 N N . GLU A 1 174 ? 11.811 17.199 -4.367 1.00 94.44 174 GLU A N 1
ATOM 1322 C CA . GLU A 1 174 ? 11.498 18.621 -4.097 1.00 94.44 174 GLU A CA 1
ATOM 1323 C C . GLU A 1 174 ? 12.424 19.605 -4.840 1.00 94.44 174 GLU A C 1
ATOM 1325 O O . GLU A 1 174 ? 12.063 20.758 -5.055 1.00 94.44 174 GLU A O 1
ATOM 1330 N N . ASP A 1 175 ? 13.618 19.161 -5.245 1.00 92.56 175 ASP A N 1
ATOM 1331 C CA . ASP A 1 175 ? 14.556 19.934 -6.070 1.00 92.56 175 ASP A CA 1
ATOM 1332 C C . ASP A 1 175 ? 14.195 19.930 -7.570 1.00 92.56 175 ASP A C 1
ATOM 1334 O O . ASP A 1 175 ? 14.947 20.453 -8.391 1.00 92.56 175 ASP A O 1
ATOM 1338 N N . GLY A 1 176 ? 13.063 19.320 -7.936 1.00 93.94 176 GLY A N 1
ATOM 1339 C CA . GLY A 1 176 ? 12.598 19.152 -9.309 1.00 93.94 176 GLY A CA 1
ATOM 1340 C C . GLY A 1 176 ? 13.277 18.009 -10.067 1.00 93.94 176 GLY A C 1
ATOM 1341 O O . GLY A 1 176 ? 12.954 17.784 -11.233 1.00 93.94 176 GLY A O 1
ATOM 1342 N N . SER A 1 177 ? 14.208 17.270 -9.448 1.00 94.25 177 SER A N 1
ATOM 1343 C CA . SER A 1 177 ? 14.853 16.135 -10.108 1.00 94.25 177 SER A CA 1
ATOM 1344 C C . SER A 1 177 ? 13.906 14.940 -10.229 1.00 94.25 177 SER A C 1
ATOM 1346 O O . SER A 1 177 ? 13.176 14.597 -9.298 1.00 94.25 177 SER A O 1
ATOM 1348 N N . LEU A 1 178 ? 13.953 14.277 -11.386 1.00 95.50 178 LEU A N 1
ATOM 1349 C CA . LEU A 1 178 ? 13.322 12.977 -11.588 1.00 95.50 178 LEU A CA 1
ATOM 1350 C C . LEU A 1 178 ? 14.356 11.875 -11.393 1.00 95.50 178 LEU A C 1
ATOM 1352 O O . LEU A 1 178 ? 15.442 11.915 -11.977 1.00 95.50 178 LEU A O 1
ATOM 1356 N N . ARG A 1 179 ? 14.015 10.869 -10.588 1.00 94.50 179 ARG A N 1
ATOM 1357 C CA . ARG A 1 179 ? 14.888 9.723 -10.315 1.00 94.50 179 ARG A CA 1
ATOM 1358 C C . ARG A 1 179 ? 14.182 8.428 -10.623 1.00 94.50 179 ARG A C 1
ATOM 1360 O O . ARG A 1 179 ? 13.023 8.241 -10.277 1.00 94.50 179 ARG A O 1
ATOM 1367 N N . ILE A 1 180 ? 14.909 7.533 -11.273 1.00 95.62 180 ILE A N 1
ATOM 1368 C CA . ILE A 1 180 ? 14.350 6.313 -11.834 1.00 95.62 180 ILE A CA 1
ATOM 1369 C C . ILE A 1 180 ? 15.031 5.125 -11.165 1.00 95.62 180 ILE A C 1
ATOM 1371 O O . ILE A 1 180 ? 16.246 4.958 -11.259 1.00 95.62 180 ILE A O 1
ATOM 1375 N N . TYR A 1 181 ? 14.236 4.298 -10.498 1.00 95.81 181 TYR A N 1
ATOM 1376 C CA . TYR A 1 181 ? 14.677 3.075 -9.836 1.00 95.81 181 TYR A CA 1
ATOM 1377 C C . TYR A 1 181 ? 13.909 1.882 -10.386 1.00 95.81 181 TYR A C 1
ATOM 1379 O O . TYR A 1 181 ? 12.777 2.012 -10.837 1.00 95.81 181 TYR A O 1
ATOM 1387 N N . MET A 1 182 ? 14.509 0.699 -10.341 1.00 94.06 182 MET A N 1
ATOM 1388 C CA . MET A 1 182 ? 13.864 -0.524 -10.816 1.00 94.06 182 MET A CA 1
ATOM 1389 C C . MET A 1 182 ? 13.517 -1.441 -9.650 1.00 94.06 182 MET A C 1
ATOM 1391 O O . MET A 1 182 ? 14.327 -1.661 -8.743 1.00 94.06 182 MET A O 1
ATOM 1395 N N . ALA A 1 183 ? 12.317 -2.014 -9.704 1.00 94.56 183 ALA A N 1
ATOM 1396 C CA . ALA A 1 183 ? 11.954 -3.123 -8.841 1.00 94.56 183 ALA A CA 1
ATOM 1397 C C . ALA A 1 183 ? 12.812 -4.347 -9.197 1.00 94.56 183 ALA A C 1
ATOM 1399 O O . ALA A 1 183 ? 13.076 -4.622 -10.372 1.00 94.56 183 ALA A O 1
ATOM 1400 N N . ASN A 1 184 ? 13.252 -5.090 -8.186 1.00 93.69 184 ASN A N 1
ATOM 1401 C CA . ASN A 1 184 ? 14.032 -6.300 -8.376 1.00 93.69 184 ASN A CA 1
ATOM 1402 C C . ASN A 1 184 ? 13.136 -7.383 -8.988 1.00 93.69 184 ASN A C 1
ATOM 1404 O O . ASN A 1 184 ? 12.247 -7.927 -8.328 1.00 93.69 184 ASN A O 1
ATOM 1408 N N . THR A 1 185 ? 13.381 -7.712 -10.253 1.00 89.81 185 THR A N 1
ATOM 1409 C CA . THR A 1 185 ? 12.576 -8.669 -11.018 1.00 89.81 185 THR A CA 1
ATOM 1410 C C . THR A 1 185 ? 12.599 -10.075 -10.425 1.00 89.81 185 THR A C 1
ATOM 1412 O O . THR A 1 185 ? 11.607 -10.788 -10.527 1.00 89.81 185 THR A O 1
ATOM 1415 N N . GLU A 1 186 ? 13.688 -10.479 -9.770 1.00 88.75 186 GLU A N 1
ATOM 1416 C CA . GLU A 1 186 ? 13.792 -11.807 -9.150 1.00 88.75 186 GLU A CA 1
ATOM 1417 C C . GLU A 1 186 ? 12.904 -11.927 -7.907 1.00 88.75 186 GLU A C 1
ATOM 1419 O O . GLU A 1 186 ? 12.356 -12.992 -7.633 1.00 88.75 186 GLU A O 1
ATOM 1424 N N . GLN A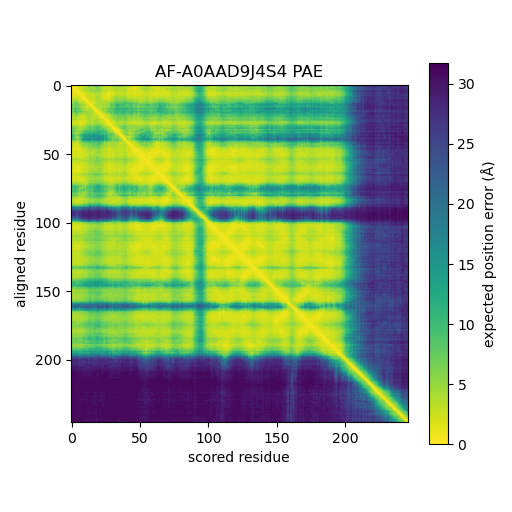 1 187 ? 12.717 -10.828 -7.173 1.00 90.50 187 GLN A N 1
ATOM 1425 C CA . GLN A 1 187 ? 11.897 -10.807 -5.958 1.00 90.50 187 GLN A CA 1
ATOM 1426 C C . GLN A 1 187 ? 10.428 -10.480 -6.230 1.00 90.50 187 GLN A C 1
ATOM 1428 O O . GLN A 1 187 ? 9.569 -10.807 -5.416 1.00 90.50 187 GLN A O 1
ATOM 1433 N N . THR A 1 188 ? 10.127 -9.834 -7.356 1.00 93.00 188 THR A N 1
ATOM 1434 C CA . THR A 1 188 ? 8.787 -9.297 -7.636 1.00 93.00 188 THR A CA 1
ATOM 1435 C C . THR A 1 188 ? 7.994 -10.116 -8.653 1.00 93.00 188 THR A C 1
ATOM 1437 O O . THR A 1 188 ? 6.779 -10.036 -8.687 1.00 93.00 188 THR A O 1
ATOM 1440 N N . ASN A 1 189 ? 8.607 -11.011 -9.425 1.00 92.00 189 ASN A N 1
ATOM 1441 C CA . ASN A 1 189 ? 7.873 -11.735 -10.470 1.00 92.00 189 ASN A CA 1
ATOM 1442 C C . ASN A 1 189 ? 7.177 -13.031 -10.005 1.00 92.00 189 ASN A C 1
ATOM 1444 O O . ASN A 1 189 ? 6.882 -13.873 -10.849 1.00 92.00 189 ASN A O 1
ATOM 1448 N N . TYR A 1 190 ? 6.889 -13.223 -8.709 1.00 92.81 190 TYR A N 1
ATOM 1449 C CA . TYR A 1 190 ? 6.306 -14.481 -8.206 1.00 92.81 190 TYR A CA 1
ATOM 1450 C C . TYR A 1 190 ? 5.044 -14.897 -8.984 1.00 92.81 190 TYR A C 1
ATOM 1452 O O . TYR A 1 190 ? 5.040 -15.961 -9.596 1.00 92.81 190 TYR A O 1
ATOM 1460 N N . TRP A 1 191 ? 4.024 -14.034 -9.049 1.00 91.38 191 TRP A N 1
ATOM 1461 C CA . TRP A 1 191 ? 2.744 -14.317 -9.725 1.00 91.38 191 TRP A CA 1
ATOM 1462 C C . TRP A 1 191 ? 2.832 -14.403 -11.252 1.00 91.38 191 TRP A C 1
ATOM 1464 O O . TRP A 1 191 ? 1.971 -14.987 -11.904 1.00 91.38 191 TRP A O 1
ATOM 1474 N N . ILE A 1 192 ? 3.881 -13.823 -11.830 1.00 89.25 192 ILE A N 1
ATOM 1475 C CA . ILE A 1 192 ? 4.118 -13.786 -13.278 1.00 89.25 192 ILE A CA 1
ATOM 1476 C C . ILE A 1 192 ? 5.100 -14.899 -13.685 1.00 89.25 192 ILE A C 1
ATOM 1478 O O . ILE A 1 192 ? 5.373 -15.103 -14.867 1.00 89.25 192 ILE A O 1
ATOM 1482 N N . SER A 1 193 ? 5.613 -15.662 -12.715 1.00 87.38 193 SER A N 1
ATOM 1483 C CA . SER A 1 193 ? 6.509 -16.783 -12.958 1.00 87.38 193 SER A CA 1
ATOM 1484 C C . SER A 1 193 ? 5.859 -17.788 -13.916 1.00 87.38 193 SER A C 1
ATOM 1486 O O . SER A 1 193 ? 4.698 -18.160 -13.708 1.00 87.38 193 SER A O 1
ATOM 1488 N N . PRO A 1 194 ? 6.604 -18.317 -14.907 1.00 83.62 194 PRO A N 1
ATOM 1489 C CA . PRO A 1 194 ? 6.110 -19.357 -15.807 1.00 83.62 194 PRO A CA 1
ATOM 1490 C C . PRO A 1 194 ? 5.535 -20.576 -15.078 1.00 83.62 194 PRO A C 1
ATOM 1492 O O . PRO A 1 194 ? 4.667 -21.256 -15.611 1.00 83.62 194 PRO A O 1
ATOM 1495 N N . THR A 1 195 ? 5.981 -20.840 -13.848 1.00 85.38 195 THR A N 1
ATOM 1496 C CA . THR A 1 195 ? 5.496 -21.952 -13.017 1.00 85.38 195 THR A CA 1
ATOM 1497 C C . THR A 1 195 ? 4.032 -21.820 -12.605 1.00 85.38 195 THR A C 1
ATOM 1499 O O . THR A 1 195 ? 3.396 -22.833 -12.340 1.00 85.38 195 THR A O 1
ATOM 1502 N N . LEU A 1 196 ? 3.507 -20.594 -12.522 1.00 84.06 196 LEU A N 1
ATOM 1503 C CA . LEU A 1 196 ? 2.112 -20.316 -12.162 1.00 84.06 196 LEU A CA 1
ATOM 1504 C C . LEU A 1 196 ? 1.241 -20.025 -13.388 1.00 84.06 196 LEU A C 1
ATOM 1506 O O . LEU A 1 196 ? 0.020 -19.951 -13.270 1.00 84.06 196 LEU A O 1
ATOM 1510 N N . GLN A 1 197 ? 1.851 -19.864 -14.564 1.00 78.19 197 GLN A N 1
ATOM 1511 C CA . GLN A 1 197 ? 1.111 -19.618 -15.792 1.00 78.19 197 GLN A CA 1
ATOM 1512 C C . GLN A 1 197 ? 0.460 -20.922 -16.279 1.00 78.19 197 GLN A C 1
ATOM 1514 O O . GLN A 1 197 ? 1.125 -21.967 -16.334 1.00 78.19 197 GLN A O 1
ATOM 1519 N N . PRO A 1 198 ? -0.833 -20.892 -16.649 1.00 71.94 198 PRO A N 1
ATOM 1520 C CA . PRO A 1 198 ? -1.508 -22.061 -17.184 1.00 71.94 198 PRO A CA 1
ATOM 1521 C C . PRO A 1 198 ? -0.792 -22.506 -18.459 1.00 71.94 198 PRO A C 1
ATOM 1523 O O . PRO A 1 198 ? -0.720 -21.783 -19.452 1.00 71.94 198 PRO A O 1
ATOM 1526 N N . HIS A 1 199 ? -0.236 -23.714 -18.435 1.00 61.69 199 HIS A N 1
ATOM 1527 C CA . HIS A 1 199 ? 0.352 -24.301 -19.627 1.00 61.69 199 HIS A CA 1
ATOM 1528 C C . HIS A 1 199 ? -0.796 -24.763 -20.519 1.00 61.69 199 HIS A C 1
ATOM 1530 O O . HIS A 1 199 ? -1.530 -25.687 -20.169 1.00 61.69 199 HIS A O 1
ATOM 1536 N N . GLY A 1 200 ? -0.967 -24.130 -21.680 1.00 62.12 200 GLY A N 1
ATOM 1537 C CA . GLY A 1 200 ? -1.909 -24.633 -22.674 1.00 62.12 200 GLY A CA 1
ATOM 1538 C C . GLY A 1 200 ? -1.559 -26.083 -23.018 1.00 62.12 200 GLY A C 1
ATOM 1539 O O . GLY A 1 200 ? -0.391 -26.386 -23.273 1.00 62.12 200 GLY A O 1
ATOM 1540 N N . VAL A 1 201 ? -2.560 -26.967 -23.051 1.00 57.47 201 VAL A N 1
ATOM 1541 C CA . VAL A 1 201 ? -2.421 -28.412 -23.341 1.00 57.47 201 VAL A CA 1
ATOM 1542 C C . VAL A 1 201 ? -1.655 -28.668 -24.655 1.00 57.47 201 VAL A C 1
ATOM 1544 O O . VAL A 1 201 ? -0.953 -29.663 -24.806 1.00 57.47 201 VAL A O 1
ATOM 1547 N N . ILE A 1 202 ? -1.691 -27.706 -25.581 1.00 59.16 202 ILE A N 1
ATOM 1548 C CA . ILE A 1 202 ? -1.008 -27.737 -26.885 1.00 59.16 202 ILE A CA 1
ATOM 1549 C C . ILE A 1 202 ? 0.526 -27.596 -26.757 1.00 59.16 202 ILE A C 1
ATOM 1551 O O . ILE A 1 202 ? 1.275 -28.028 -27.632 1.00 59.16 202 ILE A O 1
ATOM 1555 N N . THR A 1 203 ? 1.034 -27.033 -25.660 1.00 51.97 203 THR A N 1
ATOM 1556 C CA . THR A 1 203 ? 2.476 -26.797 -25.458 1.00 51.97 203 THR A CA 1
ATOM 1557 C C . THR A 1 203 ? 3.231 -28.067 -25.054 1.00 51.97 203 THR A C 1
ATOM 1559 O O . THR A 1 203 ? 4.421 -28.172 -25.336 1.00 51.97 203 THR A O 1
ATOM 1562 N N . VAL A 1 204 ? 2.539 -29.059 -24.477 1.00 51.22 204 VAL A N 1
ATOM 1563 C CA . VAL A 1 204 ? 3.095 -30.384 -24.128 1.00 51.22 204 VAL A CA 1
ATOM 1564 C C . VAL A 1 204 ? 3.457 -31.193 -25.381 1.00 51.22 204 VAL A C 1
ATOM 1566 O O . VAL A 1 204 ? 4.344 -32.040 -25.343 1.00 51.22 204 VAL A O 1
ATOM 1569 N N . LEU A 1 205 ? 2.832 -30.884 -26.520 1.00 53.38 205 LEU A N 1
ATOM 1570 C CA . LEU A 1 205 ? 3.121 -31.522 -27.806 1.00 53.38 205 LEU A CA 1
ATOM 1571 C C . LEU A 1 205 ? 4.261 -30.848 -28.579 1.00 53.38 205 LEU A C 1
ATOM 1573 O O . LEU A 1 205 ? 4.663 -31.354 -29.627 1.00 53.38 205 LEU A O 1
ATOM 1577 N N . LYS A 1 206 ? 4.809 -29.721 -28.099 1.00 54.19 206 LYS A N 1
ATOM 1578 C CA . LYS A 1 206 ? 5.981 -29.122 -28.744 1.00 54.19 206 LYS A CA 1
ATOM 1579 C C . LYS A 1 206 ? 7.229 -29.880 -28.281 1.00 54.19 206 LYS A C 1
ATOM 1581 O O . LYS A 1 206 ? 7.568 -29.809 -27.099 1.00 54.19 206 LYS A O 1
ATOM 1586 N N . PRO A 1 207 ? 7.942 -30.586 -29.179 1.00 49.84 207 PRO A N 1
ATOM 1587 C CA . PRO A 1 207 ? 9.165 -31.277 -28.802 1.00 49.84 207 PRO A CA 1
ATOM 1588 C C . PRO A 1 207 ? 10.153 -30.267 -28.219 1.00 49.84 207 PRO A C 1
ATOM 1590 O O . PRO A 1 207 ? 10.346 -29.183 -28.780 1.00 49.84 207 PRO A O 1
ATOM 1593 N N . GLN A 1 208 ? 10.776 -30.620 -27.090 1.00 50.72 208 GLN A N 1
ATOM 1594 C CA . GLN A 1 208 ? 11.843 -29.827 -26.489 1.00 50.72 208 GLN A CA 1
ATOM 1595 C C . GLN A 1 208 ? 12.907 -29.560 -27.558 1.00 50.72 208 GLN A C 1
ATOM 1597 O O . GLN A 1 208 ? 13.662 -30.458 -27.942 1.00 50.72 208 GLN A O 1
ATOM 1602 N N . LYS A 1 209 ? 12.977 -28.320 -28.058 1.00 50.88 209 LYS A N 1
ATOM 1603 C CA . LYS A 1 209 ? 14.085 -27.886 -28.907 1.00 50.88 209 LYS A CA 1
ATOM 1604 C C . LYS A 1 209 ? 15.334 -27.880 -28.031 1.00 50.88 209 LYS A C 1
ATOM 1606 O O . LYS A 1 209 ? 15.653 -26.880 -27.393 1.00 50.88 209 LYS A O 1
ATOM 1611 N N . LYS A 1 210 ? 16.041 -29.014 -27.987 1.00 46.03 210 LYS A N 1
ATOM 1612 C CA . LYS A 1 210 ? 17.425 -29.072 -27.516 1.00 46.03 210 LYS A CA 1
ATOM 1613 C C . LYS A 1 210 ? 18.176 -27.959 -28.243 1.00 46.03 210 LYS A C 1
ATOM 1615 O O . LYS A 1 210 ? 18.159 -27.919 -29.474 1.00 46.03 210 LYS A O 1
ATOM 1620 N N . LYS A 1 211 ? 18.794 -27.044 -27.488 1.00 46.69 211 LYS A N 1
ATOM 1621 C CA . LYS A 1 211 ? 19.708 -26.024 -28.015 1.00 46.69 211 LYS A CA 1
ATOM 1622 C C . LYS A 1 211 ? 20.749 -26.740 -28.883 1.00 46.69 211 LYS A C 1
ATOM 1624 O O . LYS A 1 211 ? 21.669 -27.364 -28.361 1.00 46.69 211 LYS A O 1
ATOM 1629 N N . LYS A 1 212 ? 20.589 -26.692 -30.209 1.00 38.25 212 LYS A N 1
ATOM 1630 C CA . LYS A 1 212 ? 21.660 -27.062 -31.132 1.00 38.25 212 LYS A CA 1
ATOM 1631 C C . LYS A 1 212 ? 22.695 -25.953 -31.034 1.00 38.25 212 LYS A C 1
ATOM 1633 O O . LYS A 1 212 ? 22.414 -24.811 -31.383 1.00 38.25 212 LYS A O 1
ATOM 1638 N N . VAL A 1 213 ? 23.877 -26.298 -30.535 1.00 40.84 213 VAL A N 1
ATOM 1639 C CA . VAL A 1 213 ? 25.080 -25.490 -30.730 1.00 40.84 213 VAL A CA 1
ATOM 1640 C C . VAL A 1 213 ? 25.264 -25.353 -32.240 1.00 40.84 213 VAL A C 1
ATOM 1642 O O . VAL A 1 213 ? 25.474 -26.349 -32.933 1.00 40.84 213 VAL A O 1
ATOM 1645 N N . ILE A 1 214 ? 25.111 -24.137 -32.758 1.00 36.53 214 ILE A N 1
ATOM 1646 C CA . ILE A 1 214 ? 25.340 -23.840 -34.170 1.00 36.53 214 ILE A CA 1
ATOM 1647 C C . ILE A 1 214 ? 26.857 -23.809 -34.363 1.00 36.53 214 ILE A C 1
ATOM 1649 O O . ILE A 1 214 ? 27.513 -22.824 -34.037 1.00 36.53 214 ILE A O 1
ATOM 1653 N N . LYS A 1 215 ? 27.423 -24.910 -34.869 1.00 40.50 215 LYS A N 1
ATOM 1654 C CA . LYS A 1 215 ? 28.699 -24.852 -35.585 1.00 40.50 215 LYS A CA 1
ATOM 1655 C C . LYS A 1 215 ? 28.412 -24.274 -36.969 1.00 40.50 215 LYS A C 1
ATOM 1657 O O . LYS A 1 215 ? 27.543 -24.768 -37.683 1.00 40.50 215 LYS A O 1
ATOM 1662 N N . SER A 1 216 ? 29.116 -23.201 -37.301 1.00 44.91 216 SER A N 1
ATOM 1663 C CA . SER A 1 216 ? 29.118 -22.557 -38.610 1.00 44.91 216 SER A CA 1
ATOM 1664 C C . SER A 1 216 ? 29.548 -23.544 -39.702 1.00 44.91 216 SER A C 1
ATOM 1666 O O . SER A 1 216 ? 30.580 -24.200 -39.577 1.00 44.91 216 SER A O 1
ATOM 1668 N N . GLY A 1 217 ? 28.770 -23.643 -40.787 1.00 36.72 217 GLY A N 1
ATOM 1669 C CA . GLY A 1 217 ? 29.181 -24.419 -41.960 1.00 36.72 217 GLY A CA 1
ATOM 1670 C C . GLY A 1 217 ? 28.076 -24.796 -42.951 1.00 36.72 217 GLY A C 1
ATOM 1671 O O . GLY A 1 217 ? 27.696 -25.955 -42.987 1.00 36.72 217 GLY A O 1
ATOM 1672 N N . LYS A 1 218 ? 27.677 -23.832 -43.800 1.00 38.00 218 LYS A N 1
ATOM 1673 C CA . LYS A 1 218 ? 27.189 -23.978 -45.199 1.00 38.00 218 LYS A CA 1
ATOM 1674 C C . LYS A 1 218 ? 25.906 -24.809 -45.507 1.00 38.00 218 LYS A C 1
ATOM 1676 O O . LYS A 1 218 ? 25.428 -25.556 -44.665 1.00 38.00 218 LYS A O 1
ATOM 1681 N N . PRO A 1 219 ? 25.260 -24.566 -46.676 1.00 49.53 219 PRO A N 1
ATOM 1682 C CA . PRO A 1 219 ? 23.803 -24.423 -46.761 1.00 49.53 219 PRO A CA 1
ATOM 1683 C C . PRO A 1 219 ? 23.086 -25.625 -47.391 1.00 49.53 219 PRO A C 1
ATOM 1685 O O . PRO A 1 219 ? 23.635 -26.286 -48.267 1.00 49.53 219 PRO A O 1
ATOM 1688 N N . ALA A 1 220 ? 21.821 -25.842 -47.016 1.00 37.78 220 ALA A N 1
ATOM 1689 C CA . ALA A 1 220 ? 20.856 -26.595 -47.819 1.00 37.78 220 ALA A CA 1
ATOM 1690 C C . ALA A 1 220 ? 19.413 -26.269 -47.393 1.00 37.78 220 ALA A C 1
ATOM 1692 O O . ALA A 1 220 ? 19.072 -26.400 -46.219 1.00 37.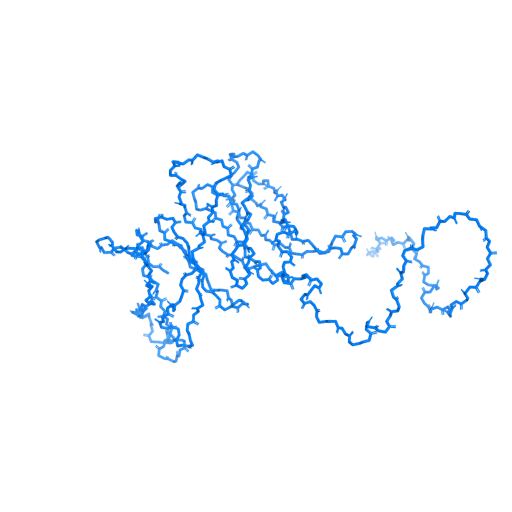78 220 ALA A O 1
ATOM 1693 N N . GLY A 1 221 ? 18.583 -25.894 -48.374 1.00 41.91 221 GLY A N 1
ATOM 1694 C CA . GLY A 1 221 ? 17.119 -25.856 -48.284 1.00 41.91 221 GLY A CA 1
ATOM 1695 C C . GLY A 1 221 ? 16.519 -24.461 -48.121 1.00 41.91 221 GLY A C 1
ATOM 1696 O O . GLY A 1 221 ? 16.280 -24.021 -47.000 1.00 41.91 221 GLY A O 1
ATOM 1697 N N . GLN A 1 222 ? 16.239 -23.780 -49.238 1.00 42.78 222 GLN A N 1
ATOM 1698 C CA . GLN A 1 222 ? 15.328 -22.631 -49.262 1.00 42.78 222 GLN A CA 1
ATOM 1699 C C . GLN A 1 222 ? 13.966 -23.062 -48.705 1.00 42.78 222 GLN A C 1
ATOM 1701 O O . GLN A 1 222 ? 13.327 -23.963 -49.244 1.00 42.78 222 GLN A O 1
ATOM 1706 N N . VAL A 1 223 ? 13.532 -22.419 -47.624 1.00 41.47 223 VAL A N 1
ATOM 1707 C CA . VAL A 1 223 ? 12.160 -22.518 -47.128 1.00 41.47 223 VAL A CA 1
ATOM 1708 C C . VAL A 1 223 ? 11.423 -21.305 -47.679 1.00 41.47 223 VAL A C 1
ATOM 1710 O O . VAL A 1 223 ? 11.675 -20.184 -47.245 1.00 41.47 223 VAL A O 1
ATOM 1713 N N . THR A 1 224 ? 10.573 -21.518 -48.680 1.00 43.91 224 THR A N 1
ATOM 1714 C CA . THR A 1 224 ? 9.752 -20.457 -49.271 1.00 43.91 224 THR A CA 1
ATOM 1715 C C . THR A 1 224 ? 8.501 -20.284 -48.418 1.00 43.91 224 THR A C 1
ATOM 1717 O O . THR A 1 224 ? 7.627 -21.150 -48.408 1.00 43.91 224 THR A O 1
ATOM 1720 N N . PHE A 1 225 ? 8.433 -19.188 -47.668 1.00 48.25 225 PHE A N 1
ATOM 1721 C CA . PHE A 1 225 ? 7.206 -18.764 -47.001 1.00 48.25 225 PHE A CA 1
ATOM 1722 C C . PHE A 1 225 ? 6.303 -18.048 -48.019 1.00 48.25 225 PHE A C 1
ATOM 1724 O O . PHE A 1 225 ? 6.828 -17.379 -48.912 1.00 48.25 225 PHE A O 1
ATOM 1731 N N . PRO A 1 226 ? 4.968 -18.190 -47.933 1.00 55.62 226 PRO A N 1
ATOM 1732 C CA . PRO A 1 226 ? 4.059 -17.369 -48.722 1.00 55.62 226 PRO A CA 1
ATOM 1733 C C . PRO A 1 226 ? 4.342 -15.896 -48.425 1.00 55.62 226 PRO A C 1
ATOM 1735 O O . PRO A 1 226 ? 4.451 -15.524 -47.258 1.00 55.62 226 PRO A O 1
ATOM 1738 N N . ILE A 1 227 ? 4.491 -15.093 -49.477 1.00 58.16 227 ILE A N 1
ATOM 1739 C CA . ILE A 1 227 ? 4.731 -13.651 -49.380 1.00 58.16 227 ILE A CA 1
ATOM 1740 C C . ILE A 1 227 ? 3.523 -13.041 -48.671 1.00 58.16 227 ILE A C 1
ATOM 1742 O O . ILE A 1 227 ? 2.416 -13.032 -49.213 1.00 58.16 227 ILE A O 1
ATOM 1746 N N . ASP A 1 228 ? 3.730 -12.592 -47.437 1.00 52.78 228 ASP A N 1
ATOM 1747 C CA . ASP A 1 228 ? 2.710 -11.878 -46.684 1.00 52.78 228 ASP A CA 1
ATOM 1748 C C . ASP A 1 228 ? 2.508 -10.512 -47.356 1.00 52.78 228 ASP A C 1
ATOM 1750 O O . ASP A 1 228 ? 3.473 -9.843 -47.737 1.00 52.78 228 ASP A O 1
ATOM 1754 N N . PHE A 1 229 ? 1.253 -10.101 -47.546 1.00 53.56 229 PHE A N 1
ATOM 1755 C CA . PHE A 1 229 ? 0.860 -8.953 -48.386 1.00 53.56 229 PHE A CA 1
ATOM 1756 C C . PHE A 1 229 ? 1.515 -7.618 -47.958 1.00 53.56 229 PHE A C 1
ATOM 1758 O O . PHE A 1 229 ? 1.517 -6.642 -48.706 1.00 53.56 229 PHE A O 1
ATOM 1765 N N . PHE A 1 230 ? 2.112 -7.586 -46.767 1.00 53.22 230 PHE A N 1
ATOM 1766 C CA . PHE A 1 230 ? 2.763 -6.428 -46.166 1.00 53.22 230 PHE A CA 1
ATOM 1767 C C . PHE A 1 230 ? 4.233 -6.215 -46.576 1.00 53.22 230 PHE A C 1
ATOM 1769 O O . PHE A 1 230 ? 4.780 -5.164 -46.254 1.00 53.22 230 PHE A O 1
ATOM 1776 N N . GLU A 1 231 ? 4.875 -7.119 -47.331 1.00 56.81 231 GLU A N 1
ATOM 1777 C CA . GLU A 1 231 ? 6.257 -6.895 -47.819 1.00 56.81 231 GLU A CA 1
ATOM 1778 C C . GLU A 1 231 ? 6.370 -5.832 -48.929 1.00 56.81 231 GLU A C 1
ATOM 1780 O O . GLU A 1 231 ? 7.465 -5.346 -49.205 1.00 56.81 231 GLU A O 1
ATOM 1785 N N . HIS A 1 232 ? 5.253 -5.407 -49.531 1.00 53.84 232 HIS A N 1
ATOM 1786 C CA . HIS A 1 232 ? 5.240 -4.293 -50.491 1.00 53.84 232 HIS A CA 1
ATOM 1787 C C . HIS A 1 232 ? 5.050 -2.923 -49.828 1.00 53.84 232 HIS A C 1
ATOM 1789 O O . HIS A 1 232 ? 5.007 -1.907 -50.524 1.00 53.84 232 HIS A O 1
ATOM 1795 N N . VAL A 1 233 ? 4.946 -2.861 -48.495 1.00 49.75 233 VAL A N 1
ATOM 1796 C CA . VAL A 1 233 ? 4.939 -1.583 -47.783 1.00 49.75 233 VAL A CA 1
ATOM 1797 C C . VAL A 1 233 ? 6.377 -1.082 -47.712 1.00 49.75 233 VAL A C 1
ATOM 1799 O O . VAL A 1 233 ? 7.102 -1.316 -46.747 1.00 49.75 233 VAL A O 1
ATOM 1802 N N . GLN A 1 234 ? 6.807 -0.388 -48.765 1.00 58.78 234 GLN A N 1
ATOM 1803 C CA . GLN A 1 234 ? 7.974 0.475 -48.668 1.00 58.78 234 GLN A CA 1
ATOM 1804 C C . GLN A 1 234 ? 7.686 1.532 -47.604 1.00 58.78 234 GLN A C 1
ATOM 1806 O O . GLN A 1 234 ? 6.776 2.348 -47.741 1.00 58.78 234 GLN A O 1
ATOM 1811 N N . GLN A 1 235 ? 8.469 1.506 -46.532 1.00 53.72 235 GLN A N 1
ATOM 1812 C CA . GLN A 1 235 ? 8.534 2.596 -45.576 1.00 53.72 235 GLN A CA 1
ATOM 1813 C C . GLN A 1 235 ? 9.133 3.807 -46.307 1.00 53.72 235 GLN A C 1
ATOM 1815 O O . GLN A 1 235 ? 10.348 3.906 -46.459 1.00 53.72 235 GLN A O 1
ATOM 1820 N N . SER A 1 236 ? 8.284 4.695 -46.829 1.00 49.53 236 SER A N 1
ATOM 1821 C CA . SER A 1 236 ? 8.723 5.968 -47.401 1.00 49.53 236 SER A CA 1
ATOM 1822 C C . SER A 1 236 ? 9.325 6.820 -46.284 1.00 49.53 236 SER A C 1
ATOM 1824 O O . SER A 1 236 ? 8.649 7.116 -45.299 1.00 49.53 236 SER A O 1
ATOM 1826 N N . SER A 1 237 ? 10.594 7.198 -46.416 1.00 51.12 237 SER A N 1
ATOM 1827 C CA . SER A 1 237 ? 11.321 8.004 -45.430 1.00 51.12 237 SER A CA 1
ATOM 1828 C C . SER A 1 237 ? 11.119 9.517 -45.569 1.00 51.12 237 SER A C 1
ATOM 1830 O O . SER A 1 237 ? 11.789 10.258 -44.861 1.00 51.12 237 SER A O 1
ATOM 1832 N N . ASP A 1 238 ? 10.183 9.979 -46.399 1.00 52.28 238 ASP A N 1
ATOM 1833 C CA . ASP A 1 238 ? 9.919 11.409 -46.587 1.00 52.28 238 ASP A CA 1
ATOM 1834 C C . ASP A 1 238 ? 8.519 11.768 -46.081 1.00 52.28 238 ASP A C 1
ATOM 1836 O O . ASP A 1 238 ? 7.534 11.748 -46.816 1.00 52.28 238 ASP A O 1
ATOM 1840 N N . ILE A 1 239 ? 8.428 12.081 -44.787 1.00 57.38 239 ILE A N 1
ATOM 1841 C CA . ILE A 1 239 ? 7.314 12.863 -44.246 1.00 57.38 239 ILE A CA 1
ATOM 1842 C C . ILE A 1 239 ? 7.826 14.301 -44.132 1.00 57.38 239 ILE A C 1
ATOM 1844 O O . ILE A 1 239 ? 8.409 14.682 -43.117 1.00 57.38 239 ILE A O 1
ATOM 1848 N N . GLU A 1 240 ? 7.635 15.098 -45.184 1.00 53.22 240 GLU A N 1
ATOM 1849 C CA . GLU A 1 240 ? 7.738 16.554 -45.074 1.00 53.22 240 GLU A CA 1
ATOM 1850 C C . GLU A 1 240 ? 6.563 17.064 -44.230 1.00 53.22 240 GLU A C 1
ATOM 1852 O O . GLU A 1 240 ? 5.408 17.081 -44.658 1.00 53.22 240 GLU A O 1
ATOM 1857 N N . PHE A 1 241 ? 6.851 17.480 -42.997 1.00 54.94 241 PHE A N 1
ATOM 1858 C CA . PHE A 1 241 ? 5.927 18.295 -42.213 1.00 54.94 241 PHE A CA 1
ATOM 1859 C C . PHE A 1 241 ? 6.008 19.738 -42.717 1.00 54.94 241 PHE A C 1
ATOM 1861 O O . PHE A 1 241 ? 6.874 20.501 -42.294 1.00 54.94 241 PHE A O 1
ATOM 1868 N N . GLY A 1 242 ? 5.111 20.109 -43.628 1.00 54.66 242 GLY A N 1
ATOM 1869 C CA . GLY A 1 242 ? 5.051 21.473 -44.149 1.00 54.66 242 GLY A CA 1
ATOM 1870 C C . GLY A 1 242 ? 3.980 21.656 -45.213 1.00 54.66 242 GLY A C 1
ATOM 1871 O O . GLY A 1 242 ? 4.294 21.837 -46.383 1.00 54.66 242 GLY A O 1
ATOM 1872 N N . GLY A 1 243 ? 2.707 21.601 -44.820 1.00 47.38 243 GLY A N 1
ATOM 1873 C CA . GLY A 1 243 ? 1.630 22.107 -45.669 1.00 47.38 243 GLY A CA 1
ATOM 1874 C C . GLY A 1 243 ? 1.687 23.634 -45.710 1.00 47.38 243 GLY A C 1
ATOM 1875 O O . GLY A 1 243 ? 1.652 24.270 -44.659 1.00 47.38 243 GLY A O 1
ATOM 1876 N N . ASN A 1 244 ? 1.784 24.214 -46.908 1.00 48.44 244 ASN A N 1
ATOM 1877 C CA . ASN A 1 244 ? 1.504 25.632 -47.121 1.00 48.44 244 ASN A CA 1
ATOM 1878 C C . ASN A 1 244 ? 0.006 25.864 -46.886 1.00 48.44 244 ASN A C 1
ATOM 1880 O O . ASN A 1 244 ? -0.816 25.508 -47.733 1.00 48.44 244 ASN A O 1
ATOM 1884 N N . ASP A 1 245 ? -0.335 26.473 -45.754 1.00 57.00 245 ASP A N 1
ATOM 1885 C CA . ASP A 1 245 ? -1.584 27.216 -45.640 1.00 57.00 245 ASP A CA 1
ATOM 1886 C C . ASP A 1 245 ? -1.428 28.512 -46.450 1.00 57.00 245 ASP A C 1
ATOM 1888 O O . ASP A 1 245 ? -0.759 29.437 -46.002 1.00 57.00 245 ASP A O 1
ATOM 1892 N N . VAL A 1 246 ? -2.040 28.503 -47.642 1.00 41.88 246 VAL A N 1
ATOM 1893 C CA . VAL A 1 246 ? -2.456 29.641 -48.497 1.00 41.88 246 VAL A CA 1
ATOM 1894 C C . VAL A 1 246 ? -1.396 30.692 -48.845 1.00 41.88 246 VAL A C 1
ATOM 1896 O O . VAL A 1 246 ? -1.082 31.569 -48.012 1.00 41.88 246 VAL A O 1
#

Solvent-accessible surface area (backbone atoms only — not comparable to full-atom values): 15500 Å² total; per-residue (Å²): 96,35,72,40,30,52,37,68,48,75,76,92,49,80,85,66,44,62,88,86,47,92,79,85,85,79,46,62,42,50,75,76,47,92,87,55,43,71,59,88,86,18,35,28,70,6,30,71,32,71,44,74,39,77,94,75,52,30,36,38,36,13,18,60,64,13,53,28,34,37,24,49,62,45,97,82,62,54,43,42,85,52,74,44,77,60,78,85,78,72,94,61,94,64,98,60,82,77,79,55,53,24,46,33,79,70,42,74,33,64,99,39,73,49,36,34,37,29,27,34,64,81,81,56,33,46,34,41,36,23,56,50,99,90,48,76,42,76,46,76,48,83,60,85,64,79,83,67,51,66,71,46,75,49,60,46,62,46,71,46,100,84,69,49,75,46,44,36,38,42,32,38,27,75,87,72,48,78,44,81,46,70,60,59,64,88,67,49,38,69,74,73,31,73,90,70,49,84,75,56,80,72,59,78,74,53,75,83,78,71,84,73,79,82,75,88,78,86,89,85,80,91,79,83,71,81,83,57,88,67,78,76,64,74,80,77,88,78,80,82,89,71,82,83,81,128

Secondary structure (DSSP, 8-state):
--TTSPEE----SSTT-GGG-------EEB---TTS-EETTEETTSEEEEEEETTTTEEEEEETTS-EEEEEPPTTSSB---EEE-----SS---S------EEEEEE-TT-TTEEEEEETTT--EEEEEE-SS-EEEEE---SSTTPPEEEEEEEEEE-TTS-EEEEEEEEETTS-EEEEE--HHHH-TTTSTTTS---GGGGGS----------------------GGGG--------------

Nearest PDB structures (foldseek):
  6htn-assembly1_B  TM=3.982E-01  e=2.303E-02  Kordia periserrulae
  8qe8-assembly1_B  TM=5.080E-01  e=8.584E-02  Homo sapiens
  6n8s-assembly1_A  TM=3.544E-01  e=5.848E-02  Homo sapiens
  9c7v-assembly1_1  TM=4.489E-01  e=1.069E+00  Homo sapiens
  2czo-assembly1_A  TM=4.711E-01  e=3.984E+00  Saccharomyces cerevisiae

pLDDT: mean 80.17, std 18.62, range [33.28, 97.25]

Sequence (246 aa):
MSSSGYIYTQHMDEMSSAKHGPFYITNILETNHPDVKECGSQVGGGGVSVYYSHSLQLMFFSYANGKSFASALNKNMDELPVLFPITIKSSNGSKSGSSSQPLVQWMEVANHPGLICCMTQTSNNPIVIMVKPDSFLIQEVKIQPAKAKIQDMVAIRHSGSNCDQRTTLILLCEDGSLRIYMANTEQTNYWISPTLQPHGVITVLKPQKKKKVIKSGKPAGQVTFPIDFFEHVQQSSDIEFGGNDV

Mean predicted aligned error: 13.24 Å